Protein AF-A0A956J6W7-F1 (afdb_monomer)

Secondary structure (DSSP, 8-state):
-------------------------PPP--------------------------------------PPPPPS-TT---SPP-----TTTTT-TT---SEEEEE-SSSSSS-EEEEE----SSPEETTS-SEEEEEEEEPTTSSEEEEE-TTTT-TT--TT--SSEEPP--EEEEE-SSSSSS-EEEEEPP--GGG--SSPPHHHH---EEEE--SSS--EE-

Structure (mmCIF, N/CA/C/O backbone):
data_AF-A0A956J6W7-F1
#
_entry.id   AF-A0A956J6W7-F1
#
loop_
_atom_site.group_PDB
_atom_site.id
_atom_site.type_symbol
_atom_site.label_atom_id
_atom_site.label_alt_id
_atom_site.label_comp_id
_atom_site.label_asym_id
_atom_site.label_entity_id
_atom_site.label_seq_id
_atom_site.pdbx_PDB_ins_code
_atom_site.Cartn_x
_atom_site.Cartn_y
_atom_site.Cartn_z
_atom_site.occupancy
_atom_site.B_iso_or_equiv
_atom_site.auth_seq_id
_atom_site.auth_comp_id
_atom_site.auth_asym_id
_atom_site.auth_atom_id
_atom_site.pdbx_PDB_model_num
ATOM 1 N N . MET A 1 1 ? -12.070 49.120 -24.276 1.00 46.12 1 MET A N 1
ATOM 2 C CA . MET A 1 1 ? -12.074 50.046 -23.124 1.00 46.12 1 MET A CA 1
ATOM 3 C C . MET A 1 1 ? -13.462 50.026 -22.498 1.00 46.12 1 MET A C 1
ATOM 5 O O . MET A 1 1 ? -14.353 50.667 -23.027 1.00 46.12 1 MET A O 1
ATOM 9 N N . ALA A 1 2 ? -13.665 49.215 -21.457 1.00 41.22 2 ALA A N 1
ATOM 10 C CA . ALA A 1 2 ? -14.800 49.301 -20.531 1.00 41.22 2 ALA A CA 1
ATOM 11 C C . ALA A 1 2 ? -14.538 48.342 -19.357 1.00 41.22 2 ALA A C 1
ATOM 13 O O . ALA A 1 2 ? -14.760 47.139 -19.465 1.00 41.22 2 ALA A O 1
ATOM 14 N N . LEU A 1 3 ? -14.007 48.892 -18.262 1.00 39.00 3 LEU A N 1
ATOM 15 C CA . LEU A 1 3 ? -13.944 48.238 -16.956 1.00 39.00 3 LEU A CA 1
ATOM 16 C C . LEU A 1 3 ? -15.371 48.026 -16.433 1.00 39.00 3 LEU A C 1
ATOM 18 O O . LEU A 1 3 ? -16.184 48.951 -16.477 1.00 39.00 3 LEU A O 1
ATOM 22 N N . ARG A 1 4 ? -15.652 46.857 -15.851 1.00 48.06 4 ARG A N 1
ATOM 23 C CA . ARG A 1 4 ? -16.778 46.682 -14.927 1.00 48.06 4 ARG A CA 1
ATOM 24 C C . ARG A 1 4 ? -16.266 46.138 -13.600 1.00 48.06 4 ARG A C 1
ATOM 26 O O . ARG A 1 4 ? -15.795 45.013 -13.505 1.00 48.06 4 ARG A O 1
ATOM 33 N N . SER A 1 5 ? -16.347 47.025 -12.617 1.00 50.16 5 SER A N 1
ATOM 34 C CA . SER A 1 5 ? -16.137 46.811 -11.192 1.00 50.16 5 SER A CA 1
ATOM 35 C C . SER A 1 5 ? -17.245 45.925 -10.617 1.00 50.16 5 SER A C 1
ATOM 37 O O . SER A 1 5 ? -18.418 46.138 -10.930 1.00 50.16 5 SER A O 1
ATOM 39 N N . VAL A 1 6 ? -16.881 44.970 -9.760 1.00 54.69 6 VAL A N 1
ATOM 40 C CA . VAL A 1 6 ? -17.813 44.302 -8.846 1.00 54.69 6 VAL A CA 1
ATOM 41 C C . VAL A 1 6 ? -17.185 44.315 -7.457 1.00 54.69 6 VAL A C 1
ATOM 43 O O . VAL A 1 6 ? -16.219 43.611 -7.184 1.00 54.69 6 VAL A O 1
ATOM 46 N N . ALA A 1 7 ? -17.745 45.155 -6.591 1.00 46.38 7 ALA A N 1
ATOM 47 C CA . ALA A 1 7 ? -17.543 45.124 -5.152 1.00 46.38 7 ALA A CA 1
ATOM 48 C C . ALA A 1 7 ? -18.535 44.139 -4.516 1.00 46.38 7 ALA A C 1
ATOM 50 O O . ALA A 1 7 ? -19.693 44.103 -4.933 1.00 46.38 7 ALA A O 1
ATOM 51 N N . ARG A 1 8 ? -18.111 43.402 -3.483 1.00 51.53 8 ARG A N 1
ATOM 52 C CA . ARG A 1 8 ? -18.952 42.841 -2.403 1.00 51.53 8 ARG A CA 1
ATOM 53 C C . ARG A 1 8 ? -18.017 42.394 -1.272 1.00 51.53 8 ARG A C 1
ATOM 55 O O . ARG A 1 8 ? -17.133 41.586 -1.501 1.00 51.53 8 ARG A O 1
ATOM 62 N N . LEU A 1 9 ? -17.962 43.151 -0.180 1.00 40.28 9 LEU A N 1
ATOM 63 C CA . LEU A 1 9 ? -18.838 43.101 1.002 1.00 40.28 9 LEU A CA 1
ATOM 64 C C . LEU A 1 9 ? -18.329 42.042 1.989 1.00 40.28 9 LEU A C 1
ATOM 66 O O . LEU A 1 9 ? -18.555 40.851 1.814 1.00 40.28 9 LEU A O 1
ATOM 70 N N . GLY A 1 10 ? -17.603 42.521 3.001 1.00 42.53 10 GLY A N 1
ATOM 71 C CA . GLY A 1 10 ? -17.113 41.711 4.105 1.00 42.53 10 GLY A CA 1
ATOM 72 C C . GLY A 1 10 ? -18.227 41.293 5.059 1.00 42.53 10 GLY A C 1
ATOM 73 O O . GLY A 1 10 ? -19.226 41.995 5.221 1.00 42.53 10 GLY A O 1
ATOM 74 N N . LEU A 1 11 ? -18.004 40.165 5.724 1.00 45.22 11 LEU A N 1
ATOM 75 C CA . LEU A 1 11 ? -18.746 39.753 6.903 1.00 45.22 11 LEU A CA 1
ATOM 76 C C . LEU A 1 11 ? -17.740 39.197 7.915 1.00 45.22 11 LEU A C 1
ATOM 78 O O . LEU A 1 11 ? -17.176 38.125 7.725 1.00 45.22 11 LEU A O 1
ATOM 82 N N . PHE A 1 12 ? -17.489 39.979 8.963 1.00 44.78 12 PHE A N 1
ATOM 83 C CA . PHE A 1 12 ? -16.828 39.528 10.182 1.00 44.78 12 PHE A CA 1
ATOM 84 C C . PHE A 1 12 ? -17.846 38.735 11.003 1.00 44.78 12 PHE A C 1
ATOM 86 O O . PHE A 1 12 ? -18.912 39.265 11.317 1.00 44.78 12 PHE A O 1
ATOM 93 N N . LEU A 1 13 ? -17.506 37.508 11.399 1.00 39.41 13 LEU A N 1
ATOM 94 C CA . LEU A 1 13 ? -18.209 36.808 12.467 1.00 39.41 13 LEU A CA 1
ATOM 95 C C . LEU A 1 13 ? -17.188 36.349 13.511 1.00 39.41 13 LEU A C 1
ATOM 97 O O . LEU A 1 13 ? -16.424 35.413 13.305 1.00 39.41 13 LEU A O 1
ATOM 101 N N . SER A 1 14 ? -17.171 37.089 14.615 1.00 46.94 14 SER A N 1
ATOM 102 C CA . SER A 1 14 ? -16.562 36.731 15.891 1.00 46.94 14 SER A CA 1
ATOM 103 C C . SER A 1 14 ? -17.643 36.068 16.737 1.00 46.94 14 SER A C 1
ATOM 105 O O . SER A 1 14 ? -18.689 36.686 16.934 1.00 46.94 14 SER A O 1
ATOM 107 N N . VAL A 1 15 ? -17.407 34.853 17.242 1.00 45.75 15 VAL A N 1
ATOM 108 C CA . VAL A 1 15 ? -18.134 34.315 18.401 1.00 45.75 15 VAL A CA 1
ATOM 109 C C . VAL A 1 15 ? -17.170 33.523 19.283 1.00 45.75 15 VAL A C 1
ATOM 111 O O . VAL A 1 15 ? -16.422 32.664 18.827 1.00 45.75 15 VAL A O 1
ATOM 114 N N . SER A 1 16 ? -17.199 33.907 20.555 1.00 39.47 16 SER A N 1
ATOM 115 C CA . SER A 1 16 ? -16.347 33.526 21.671 1.00 39.47 16 SER A CA 1
ATOM 116 C C . SER A 1 16 ? -16.563 32.117 22.230 1.00 39.47 16 SER A C 1
ATOM 118 O O . SER A 1 16 ? -17.655 31.565 22.165 1.00 39.47 16 SER A O 1
ATOM 120 N N . CYS A 1 17 ? -15.503 31.652 22.900 1.00 39.28 17 CYS A N 1
ATOM 121 C CA . CYS A 1 17 ? -15.455 30.914 24.167 1.00 39.28 17 CYS A CA 1
ATOM 122 C C . CYS A 1 17 ? -16.570 29.903 24.472 1.00 39.28 17 CYS A C 1
ATOM 124 O O . CYS A 1 17 ? -17.642 30.271 24.951 1.00 39.28 17 CYS A O 1
ATOM 126 N N . VAL A 1 18 ? -16.221 28.617 24.404 1.00 44.06 18 VAL A N 1
ATOM 127 C CA . VAL A 1 18 ? -16.892 27.561 25.170 1.00 44.06 18 VAL A CA 1
ATOM 128 C C . VAL A 1 18 ? -15.923 27.074 26.244 1.00 44.06 18 VAL A C 1
ATOM 130 O O . VAL A 1 18 ? -14.802 26.665 25.951 1.00 44.06 18 VAL A O 1
ATOM 133 N N . GLY A 1 19 ? -16.344 27.212 27.502 1.00 40.38 19 GLY A N 1
ATOM 134 C CA . GLY A 1 19 ? -15.582 26.821 28.681 1.00 40.38 19 GLY A CA 1
ATOM 135 C C . GLY A 1 19 ? -15.487 25.304 28.824 1.00 40.38 19 GLY A C 1
ATOM 136 O O . GLY A 1 19 ? -16.484 24.594 28.707 1.00 40.38 19 GLY A O 1
ATOM 137 N N . LEU A 1 20 ? -14.277 24.831 29.111 1.00 40.81 20 LEU A N 1
ATOM 138 C CA . LEU A 1 20 ? -13.982 23.443 29.438 1.00 40.81 20 LEU A CA 1
ATOM 139 C C . LEU A 1 20 ? -14.372 23.172 30.899 1.00 40.81 20 LEU A C 1
ATOM 141 O O . LEU A 1 20 ? -13.765 23.711 31.825 1.00 40.81 20 LEU A O 1
ATOM 145 N N . LEU A 1 21 ? -15.404 22.350 31.098 1.00 40.94 21 LEU A N 1
ATOM 146 C CA . LEU A 1 21 ? -15.810 21.832 32.403 1.00 40.94 21 LEU A CA 1
ATOM 147 C C . LEU A 1 21 ? -14.959 20.594 32.727 1.00 40.94 21 LEU A C 1
ATOM 149 O O . LEU A 1 21 ? -15.050 19.571 32.054 1.00 40.94 21 LEU A O 1
ATOM 153 N N . LEU A 1 22 ? -14.121 20.703 33.754 1.00 38.06 22 LEU A N 1
ATOM 154 C CA . LEU A 1 22 ? -13.233 19.646 34.236 1.00 38.06 22 LEU A CA 1
ATOM 155 C C . LEU A 1 22 ? -14.031 18.716 35.169 1.00 38.06 22 LEU A C 1
ATOM 157 O O . LEU A 1 22 ? -14.381 19.105 36.283 1.00 38.06 22 LEU A O 1
ATOM 161 N N . VAL A 1 23 ? -14.355 17.502 34.715 1.00 44.81 23 VAL A N 1
ATOM 162 C CA . VAL A 1 23 ? -14.970 16.459 35.554 1.00 44.81 23 VAL A CA 1
ATOM 163 C C . VAL A 1 23 ? -13.849 15.660 36.216 1.00 44.81 23 VAL A C 1
ATOM 165 O O . VAL A 1 23 ? -13.169 14.868 35.570 1.00 44.81 23 VAL A O 1
ATOM 168 N N . VAL A 1 24 ? -13.642 15.876 37.515 1.00 45.41 24 VAL A N 1
ATOM 169 C CA . VAL A 1 24 ? -12.764 15.037 38.339 1.00 45.41 24 VAL A CA 1
ATOM 170 C C . VAL A 1 24 ? -13.549 13.784 38.727 1.00 45.41 24 VAL A C 1
ATOM 172 O O . VAL A 1 24 ? -14.450 13.848 39.561 1.00 45.41 24 VAL A O 1
ATOM 175 N N . SER A 1 25 ? -13.225 12.647 38.112 1.00 52.41 25 SER A N 1
ATOM 176 C CA . SER A 1 25 ? -13.745 11.341 38.525 1.00 52.41 25 SER A CA 1
ATOM 177 C C . SER A 1 25 ? -12.939 10.843 39.727 1.00 52.41 25 SER A C 1
ATOM 179 O O . SER A 1 25 ? -11.813 10.370 39.581 1.00 52.41 25 SER A O 1
ATOM 181 N N . GLY A 1 26 ? -13.477 11.020 40.935 1.00 40.31 26 GLY A N 1
ATOM 182 C CA . GLY A 1 26 ? -12.918 10.444 42.157 1.00 40.31 26 GLY A CA 1
ATOM 183 C C . GLY A 1 26 ? -13.360 8.989 42.317 1.00 40.31 26 GLY A C 1
ATOM 184 O O . GLY A 1 26 ? -14.556 8.721 42.393 1.00 40.31 26 GLY A O 1
ATOM 185 N N . CYS A 1 27 ? -12.412 8.052 42.394 1.00 52.66 27 CYS A N 1
ATOM 186 C CA . CYS A 1 27 ? -12.694 6.706 42.897 1.00 52.66 27 CYS A CA 1
ATOM 187 C C . CYS A 1 27 ? -12.857 6.776 44.421 1.00 52.66 27 CYS A C 1
ATOM 189 O O . CYS A 1 27 ? -11.966 7.259 45.119 1.00 52.66 27 CYS A O 1
ATOM 191 N N . GLY A 1 28 ? -14.009 6.327 44.923 1.00 38.16 28 GLY A N 1
ATOM 192 C CA . GLY A 1 28 ? -14.256 6.152 46.351 1.00 38.16 28 GLY A CA 1
ATOM 193 C C . GLY A 1 28 ? -13.439 4.985 46.902 1.00 38.16 28 GLY A C 1
ATOM 194 O O . GLY A 1 28 ? -13.375 3.923 46.287 1.00 38.16 28 GLY A O 1
ATOM 195 N N . SER A 1 29 ? -12.803 5.201 48.050 1.00 44.25 29 SER A N 1
ATOM 196 C CA . SER A 1 29 ? -12.137 4.156 48.823 1.00 44.25 29 SER A CA 1
ATOM 197 C C . SER A 1 29 ? -13.171 3.449 49.696 1.00 44.25 29 SER A C 1
ATOM 199 O O . SER A 1 29 ? -13.690 4.055 50.633 1.00 44.25 29 SER A O 1
ATOM 201 N N . ASP A 1 30 ? -13.451 2.178 49.417 1.00 44.22 30 ASP A N 1
ATOM 202 C CA . ASP A 1 30 ? -14.152 1.316 50.366 1.00 44.22 30 ASP A CA 1
ATOM 203 C C . ASP A 1 30 ? -13.131 0.732 51.351 1.00 44.22 30 ASP A C 1
ATOM 205 O O . ASP A 1 30 ? -12.432 -0.246 51.074 1.00 44.22 30 ASP A O 1
ATOM 209 N N . ASP A 1 31 ? -13.043 1.363 52.522 1.00 42.34 31 ASP A N 1
ATOM 210 C CA . ASP A 1 31 ? -12.365 0.820 53.694 1.00 42.34 31 ASP A CA 1
ATOM 211 C C . ASP A 1 31 ? -13.100 -0.438 54.179 1.00 42.34 31 ASP A C 1
ATOM 213 O O . ASP A 1 31 ? -14.172 -0.374 54.782 1.00 42.34 31 ASP A O 1
ATOM 217 N N . SER A 1 32 ? -12.490 -1.607 53.990 1.00 43.56 32 SER A N 1
ATOM 218 C CA . SER A 1 32 ? -12.810 -2.792 54.788 1.00 43.56 32 SER A CA 1
ATOM 219 C C . SER A 1 32 ? -11.524 -3.385 55.356 1.00 43.56 32 SER A C 1
ATOM 221 O O . SER A 1 32 ? -10.747 -4.068 54.693 1.00 43.56 32 SER A O 1
ATOM 223 N N . GLY A 1 33 ? -11.278 -3.050 56.623 1.00 35.72 33 GLY A N 1
ATOM 224 C CA . GLY A 1 33 ? -10.170 -3.577 57.406 1.00 35.72 33 GLY A CA 1
ATOM 225 C C . GLY A 1 33 ? -10.297 -5.079 57.662 1.00 35.72 33 GLY A C 1
ATOM 226 O O . GLY A 1 33 ? -11.394 -5.601 57.857 1.00 35.72 33 GLY A O 1
ATOM 227 N N . GLY A 1 34 ? -9.154 -5.769 57.721 1.00 32.75 34 GLY A N 1
ATOM 228 C CA . GLY A 1 34 ? -9.127 -7.178 58.108 1.00 32.75 34 GLY A CA 1
ATOM 229 C C . GLY A 1 34 ? -7.803 -7.920 57.920 1.00 32.75 34 GLY A C 1
ATOM 230 O O . GLY A 1 34 ? -7.711 -8.785 57.067 1.00 32.75 34 GLY A O 1
ATOM 231 N N . SER A 1 35 ? -6.848 -7.648 58.814 1.00 38.25 35 SER A N 1
ATOM 232 C CA . SER A 1 35 ? -5.893 -8.608 59.409 1.00 38.25 35 SER A CA 1
ATOM 233 C C . SER A 1 35 ? -4.746 -9.235 58.584 1.00 38.25 35 SER A C 1
ATOM 235 O O . SER A 1 35 ? -4.919 -10.151 57.793 1.00 38.25 35 SER A O 1
ATOM 237 N N . SER A 1 36 ? -3.531 -8.833 58.984 1.00 38.38 36 SER A N 1
ATOM 238 C CA . SER A 1 36 ? -2.335 -9.655 59.265 1.00 38.38 36 SER A CA 1
ATOM 239 C C . SER A 1 36 ? -1.891 -10.760 58.286 1.00 38.38 36 SER A C 1
ATOM 241 O O . SER A 1 36 ? -2.406 -11.876 58.303 1.00 38.38 36 SER A O 1
ATOM 243 N N . GLY A 1 37 ? -0.764 -10.517 57.614 1.00 34.16 37 GLY A N 1
ATOM 244 C CA . GLY A 1 37 ? 0.132 -11.555 57.102 1.00 34.16 37 GLY A CA 1
ATOM 245 C C . GLY A 1 37 ? 1.514 -10.964 56.832 1.00 34.16 37 GLY A C 1
ATOM 246 O O . GLY A 1 37 ? 1.694 -10.178 55.911 1.00 34.16 37 GLY A O 1
ATOM 247 N N . SER A 1 38 ? 2.477 -11.281 57.689 1.00 42.09 38 SER A N 1
ATOM 248 C CA . SER A 1 38 ? 3.858 -10.800 57.663 1.00 42.09 38 SER A CA 1
ATOM 249 C C . SER A 1 38 ? 4.761 -11.621 56.734 1.00 42.09 38 SER A C 1
ATOM 251 O O . SER A 1 38 ? 4.765 -12.844 56.840 1.00 42.09 38 SER A O 1
ATOM 253 N N . GLY A 1 39 ? 5.641 -10.939 55.990 1.00 32.16 39 GLY A N 1
ATOM 254 C CA . GLY A 1 39 ? 7.002 -11.412 55.693 1.00 32.16 39 GLY A CA 1
ATOM 255 C C . GLY A 1 39 ? 7.264 -11.987 54.295 1.00 32.16 39 GLY A C 1
ATOM 256 O O . GLY A 1 39 ? 6.677 -12.988 53.906 1.00 32.16 39 GLY A O 1
ATOM 257 N N . GLY A 1 40 ? 8.243 -11.401 53.594 1.00 31.02 40 GLY A N 1
ATOM 258 C CA . GLY A 1 40 ? 8.905 -12.019 52.439 1.00 31.02 40 GLY A CA 1
ATOM 259 C C . GLY A 1 40 ? 9.462 -11.014 51.431 1.00 31.02 40 GLY A C 1
ATOM 260 O O . GLY A 1 40 ? 8.768 -10.628 50.500 1.00 31.02 40 GLY A O 1
ATOM 261 N N . SER A 1 41 ? 10.710 -10.586 51.631 1.00 38.06 41 SER A N 1
ATOM 262 C CA . SER A 1 41 ? 11.443 -9.648 50.770 1.00 38.06 41 SER A CA 1
ATOM 263 C C . SER A 1 41 ? 11.821 -10.209 49.390 1.00 38.06 41 SER A C 1
ATOM 265 O O . SER A 1 41 ? 11.895 -11.415 49.177 1.00 38.06 41 SER A O 1
ATOM 267 N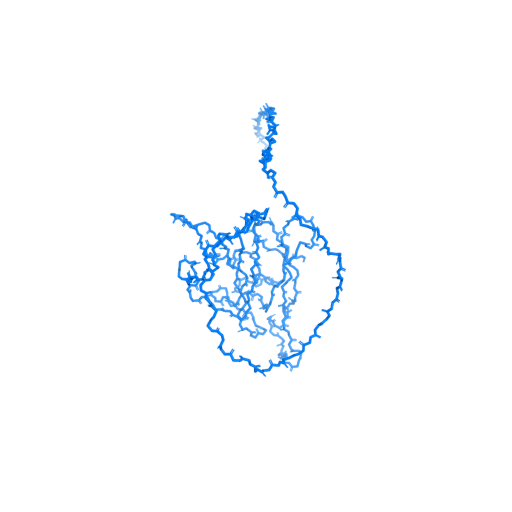 N . ALA A 1 42 ? 12.119 -9.261 48.498 1.00 39.16 42 ALA A N 1
ATOM 268 C CA . ALA A 1 42 ? 12.600 -9.349 47.121 1.00 39.16 42 ALA A CA 1
ATOM 269 C C . ALA A 1 42 ? 13.554 -10.504 46.748 1.00 39.16 42 ALA A C 1
ATOM 271 O O . ALA A 1 42 ? 14.502 -10.806 47.471 1.00 39.16 42 ALA A O 1
ATOM 272 N N . ALA A 1 43 ? 13.410 -10.985 45.508 1.00 36.25 43 ALA A N 1
ATOM 273 C CA . ALA A 1 43 ? 14.530 -11.457 44.699 1.00 36.25 43 ALA A CA 1
ATOM 274 C C . ALA A 1 43 ? 14.311 -11.141 43.209 1.00 36.25 43 ALA A C 1
ATOM 276 O O . ALA A 1 43 ? 13.295 -11.471 42.604 1.00 36.25 43 ALA A O 1
ATOM 277 N N . SER A 1 44 ? 15.312 -10.468 42.659 1.00 41.06 44 SER A N 1
ATOM 278 C CA . SER A 1 44 ? 15.599 -10.193 41.257 1.00 41.06 44 SER A CA 1
ATOM 279 C C . SER A 1 44 ? 16.005 -11.443 40.465 1.00 41.06 44 SER A C 1
ATOM 281 O O . SER A 1 44 ? 16.717 -12.277 41.011 1.00 41.06 44 SER A O 1
ATOM 283 N N . GLY A 1 45 ? 15.702 -11.451 39.160 1.00 33.06 45 GLY A N 1
ATOM 284 C CA . GLY A 1 45 ? 16.574 -11.945 38.079 1.00 33.06 45 GLY A CA 1
ATOM 285 C C . GLY A 1 45 ? 16.888 -13.447 37.999 1.00 33.06 45 GLY A C 1
ATOM 286 O O . GLY A 1 45 ? 17.540 -14.012 38.868 1.00 33.06 45 GLY A O 1
ATOM 287 N N . GLY A 1 46 ? 16.548 -14.072 36.867 1.00 31.44 46 GLY A N 1
ATOM 288 C CA . GLY A 1 46 ? 17.024 -15.416 36.534 1.00 31.44 46 GLY A CA 1
ATOM 289 C C . GLY A 1 46 ? 16.575 -15.901 35.157 1.00 31.44 46 GLY A C 1
ATOM 290 O O . GLY A 1 46 ? 15.394 -16.079 34.903 1.00 31.44 46 GLY A O 1
ATOM 291 N N . THR A 1 47 ? 17.558 -16.083 34.286 1.00 36.34 47 THR A N 1
ATOM 292 C CA . THR A 1 47 ? 17.552 -16.504 32.879 1.00 36.34 47 THR A CA 1
ATOM 293 C C . THR A 1 47 ? 17.017 -17.910 32.569 1.00 36.34 47 THR A C 1
ATOM 295 O O . THR A 1 47 ? 16.987 -18.793 33.418 1.00 36.34 47 THR A O 1
ATOM 298 N N . ALA A 1 48 ? 16.701 -18.080 31.278 1.00 41.12 48 ALA A N 1
ATOM 299 C CA . ALA A 1 48 ? 16.514 -19.294 30.477 1.00 41.12 48 ALA A CA 1
ATOM 300 C C . ALA A 1 48 ? 17.066 -20.631 31.021 1.00 41.12 48 ALA A C 1
ATOM 302 O O . ALA A 1 48 ? 18.227 -20.735 31.416 1.00 41.12 48 ALA A O 1
ATOM 303 N N . GLY A 1 49 ? 16.259 -21.689 30.875 1.00 33.31 49 GLY A N 1
ATOM 304 C CA . GLY A 1 49 ? 16.643 -23.084 31.084 1.00 33.31 49 GLY A CA 1
ATOM 305 C C . GLY A 1 49 ? 15.687 -24.043 30.366 1.00 33.31 49 GLY A C 1
ATOM 306 O O . GLY A 1 49 ? 14.481 -23.831 30.347 1.00 33.31 49 GLY A O 1
ATOM 307 N N . SER A 1 50 ? 16.276 -25.047 29.724 1.00 37.66 50 SER A N 1
ATOM 308 C CA . SER A 1 50 ? 15.719 -25.927 28.693 1.00 37.66 50 SER A CA 1
ATOM 309 C C . SER A 1 50 ? 14.813 -27.061 29.209 1.00 37.66 50 SER A C 1
ATOM 311 O O . SER A 1 50 ? 14.706 -27.312 30.406 1.00 37.66 50 SER A O 1
ATOM 313 N N . ALA A 1 51 ? 14.197 -27.753 28.248 1.00 41.78 51 ALA A N 1
ATOM 314 C CA . ALA A 1 51 ? 13.221 -28.833 28.347 1.00 41.78 51 ALA A CA 1
ATOM 315 C C . ALA A 1 51 ? 13.569 -29.986 29.312 1.00 41.78 51 ALA A C 1
ATOM 317 O O . ALA A 1 51 ? 14.691 -30.488 29.343 1.00 41.78 51 ALA A O 1
ATOM 318 N N . GLY A 1 52 ? 12.534 -30.489 29.992 1.00 33.44 52 GLY A N 1
ATOM 319 C CA . GLY A 1 52 ? 12.527 -31.753 30.724 1.00 33.44 52 GLY A CA 1
ATOM 320 C C . GLY A 1 52 ? 11.143 -32.398 30.637 1.00 33.44 52 GLY A C 1
ATOM 321 O O . GLY A 1 52 ? 10.146 -31.817 31.051 1.00 33.44 52 GLY A O 1
ATOM 322 N N . ILE A 1 53 ? 11.098 -33.585 30.040 1.00 42.41 53 ILE A N 1
ATOM 323 C CA . ILE A 1 53 ? 9.918 -34.424 29.818 1.00 42.41 53 ILE A CA 1
ATOM 324 C C . ILE A 1 53 ? 9.756 -35.348 31.033 1.00 42.41 53 ILE A C 1
ATOM 326 O O . ILE A 1 53 ? 10.734 -35.970 31.440 1.00 42.41 53 ILE A O 1
ATOM 330 N N . GLY A 1 54 ? 8.534 -35.499 31.553 1.00 36.88 54 GLY A N 1
ATOM 331 C CA . GLY A 1 54 ? 8.163 -36.604 32.450 1.00 36.88 54 GLY A CA 1
ATOM 332 C C . GLY A 1 54 ? 7.566 -36.178 33.792 1.00 36.88 54 GLY A C 1
ATOM 333 O O . GLY A 1 54 ? 8.282 -35.810 34.715 1.00 36.88 54 GLY A O 1
ATOM 334 N N . GLY A 1 55 ? 6.245 -36.306 33.922 1.00 34.75 55 GLY A N 1
ATOM 335 C CA . GLY A 1 55 ? 5.532 -36.147 35.188 1.00 34.75 55 GLY A CA 1
ATOM 336 C C . GLY A 1 55 ? 4.054 -36.487 35.026 1.00 34.75 55 GLY A C 1
ATOM 337 O O . GLY A 1 55 ? 3.350 -35.871 34.240 1.00 34.75 55 GLY A O 1
ATOM 338 N N . THR A 1 56 ? 3.625 -37.526 35.726 1.00 38.41 56 THR A N 1
ATOM 339 C CA . THR A 1 56 ? 2.323 -38.204 35.697 1.00 38.41 56 THR A CA 1
ATOM 340 C C . THR A 1 56 ? 1.095 -37.306 35.874 1.00 38.41 56 THR A C 1
ATOM 342 O O . THR A 1 56 ? 1.109 -36.358 36.653 1.00 38.41 56 THR A O 1
ATOM 345 N N . ALA A 1 57 ? 0.003 -37.696 35.205 1.00 47.44 57 ALA A N 1
ATOM 346 C CA . ALA A 1 57 ? -1.328 -37.108 35.306 1.00 47.44 57 ALA A CA 1
ATOM 347 C C . ALA A 1 57 ? -1.828 -37.034 36.760 1.00 47.44 57 ALA A C 1
ATOM 349 O O . ALA A 1 57 ? -2.171 -38.047 37.368 1.00 47.44 57 ALA A O 1
ATOM 350 N N . GLY A 1 58 ? -1.898 -35.815 37.293 1.00 34.22 58 GLY A N 1
ATOM 351 C CA . GLY A 1 58 ? -2.690 -35.485 38.469 1.00 34.22 58 GLY A CA 1
ATOM 352 C C . GLY A 1 58 ? -4.044 -34.946 38.024 1.00 34.22 58 GLY A C 1
ATOM 353 O O . GLY A 1 58 ? -4.116 -33.914 37.363 1.00 34.22 58 GLY A O 1
ATOM 354 N N . VAL A 1 59 ? -5.120 -35.640 38.387 1.00 51.25 59 VAL A N 1
ATOM 355 C CA . VAL A 1 59 ? -6.479 -35.084 38.378 1.00 51.25 59 VAL A CA 1
ATOM 356 C C . VAL A 1 59 ? -6.535 -33.971 39.430 1.00 51.25 59 VAL A C 1
ATOM 358 O O . VAL A 1 59 ? -6.747 -34.224 40.613 1.00 51.25 59 VAL A O 1
ATOM 361 N N . GLY A 1 60 ? -6.258 -32.739 38.998 1.00 36.62 60 GLY A N 1
ATOM 362 C CA . GLY A 1 60 ? -6.422 -31.524 39.791 1.00 36.62 60 GLY A CA 1
ATOM 363 C C . GLY A 1 60 ? -7.883 -31.089 39.768 1.00 36.62 60 GLY A C 1
ATOM 364 O O . GLY A 1 60 ? -8.446 -30.875 38.697 1.00 36.62 60 GLY A O 1
ATOM 365 N N . GLY A 1 61 ? -8.500 -31.025 40.949 1.00 37.72 61 GLY A N 1
ATOM 366 C CA . GLY A 1 61 ? -9.912 -30.698 41.126 1.00 37.72 61 GLY A CA 1
ATOM 367 C C . GLY A 1 61 ? -10.312 -29.342 40.543 1.00 37.72 61 GLY A C 1
ATOM 368 O O . GLY A 1 61 ? -9.487 -28.443 40.395 1.00 37.72 61 GLY A O 1
ATOM 369 N N . SER A 1 62 ? -11.606 -29.205 40.237 1.00 48.69 62 SER A N 1
ATOM 370 C CA . SER A 1 62 ? -12.231 -27.935 39.868 1.00 48.69 62 SER A CA 1
ATOM 371 C C . SER A 1 62 ? -11.908 -26.862 40.905 1.00 48.69 62 SER A C 1
ATOM 373 O O . SER A 1 62 ? -12.509 -26.820 41.978 1.00 48.69 62 SER A O 1
ATOM 375 N N . ALA A 1 63 ? -10.979 -25.971 40.562 1.00 44.78 63 ALA A N 1
ATOM 376 C CA . ALA A 1 63 ? -10.915 -24.664 41.181 1.00 44.78 63 ALA A CA 1
ATOM 377 C C . ALA A 1 63 ? -12.221 -23.945 40.828 1.00 44.78 63 ALA A C 1
ATOM 379 O O . ALA A 1 63 ? -12.592 -23.848 39.655 1.00 44.78 63 ALA A O 1
ATOM 380 N N . GLY A 1 64 ? -12.955 -23.527 41.858 1.00 44.16 64 GLY A N 1
ATOM 381 C CA . GLY A 1 64 ? -14.176 -22.753 41.698 1.00 44.16 64 GLY A CA 1
ATOM 382 C C . GLY A 1 64 ? -13.929 -21.515 40.840 1.00 44.16 64 GLY A C 1
ATOM 383 O O . GLY A 1 64 ? -12.820 -20.985 40.786 1.00 44.16 64 GLY A O 1
ATOM 384 N N . THR A 1 65 ? -14.983 -21.057 40.174 1.00 46.97 65 THR A N 1
ATOM 385 C CA . THR A 1 65 ? -15.027 -19.806 39.415 1.00 46.97 65 THR A CA 1
ATOM 386 C C . THR A 1 65 ? -14.899 -18.613 40.368 1.00 46.97 65 THR A C 1
ATOM 388 O O . THR A 1 65 ? -15.870 -17.910 40.642 1.00 46.97 65 THR A O 1
ATOM 391 N N . GLY A 1 66 ? -13.712 -18.412 40.937 1.00 45.78 66 GLY A N 1
ATOM 392 C CA . GLY A 1 66 ? -13.323 -17.143 41.527 1.00 45.78 66 GLY A CA 1
ATOM 393 C C . GLY A 1 66 ? -13.143 -16.167 40.378 1.00 45.78 66 GLY A C 1
ATOM 394 O O . GLY A 1 66 ? -12.248 -16.355 39.555 1.00 45.78 66 GLY A O 1
ATOM 395 N N . GLY A 1 67 ? -14.042 -15.187 40.271 1.00 59.91 67 GLY A N 1
ATOM 396 C CA . GLY A 1 67 ? -13.899 -14.105 39.304 1.00 59.91 67 GLY A CA 1
ATOM 397 C C . GLY A 1 67 ? -12.509 -13.489 39.428 1.00 59.91 67 GLY A C 1
ATOM 398 O O . GLY A 1 67 ? -12.009 -13.312 40.541 1.00 59.91 67 GLY A O 1
ATOM 399 N N . ALA A 1 68 ? -11.871 -13.226 38.287 1.00 63.50 68 ALA A N 1
ATOM 400 C CA . ALA A 1 68 ? -10.574 -12.568 38.257 1.00 63.50 68 ALA A CA 1
ATOM 401 C C . ALA A 1 68 ? -10.631 -11.280 39.104 1.00 63.50 68 ALA A C 1
ATOM 403 O O . ALA A 1 68 ? -11.647 -10.576 39.049 1.00 63.50 68 ALA A O 1
ATOM 404 N N . PRO A 1 69 ? -9.593 -10.981 39.909 1.00 64.81 69 PRO A N 1
ATOM 405 C CA . PRO A 1 69 ? -9.556 -9.749 40.686 1.00 64.81 69 PRO A CA 1
ATOM 406 C C . PRO A 1 69 ? -9.759 -8.544 39.755 1.00 64.81 69 PRO A C 1
ATOM 408 O O . PRO A 1 69 ? -9.296 -8.588 38.610 1.00 64.81 69 PRO A O 1
ATOM 411 N N . PRO A 1 70 ? -10.453 -7.486 40.210 1.00 66.94 70 PRO A N 1
ATOM 412 C CA . PRO A 1 70 ? -10.653 -6.294 39.400 1.00 66.94 70 PRO A CA 1
ATOM 413 C C . PRO A 1 70 ? -9.290 -5.745 38.975 1.00 66.94 70 PRO A C 1
ATOM 415 O O . PRO A 1 70 ? -8.423 -5.479 39.807 1.00 66.94 70 PRO A O 1
ATOM 418 N N . SER A 1 71 ? -9.096 -5.636 37.664 1.00 72.75 71 SER A N 1
ATOM 419 C CA . SER A 1 71 ? -7.894 -5.053 37.086 1.00 72.75 71 SER A CA 1
ATOM 420 C C . SER A 1 71 ? -8.061 -3.539 37.006 1.00 72.75 71 SER A C 1
ATOM 422 O O . SER A 1 71 ? -9.106 -3.055 36.579 1.00 72.75 71 SER A O 1
ATOM 424 N N . CYS A 1 72 ? -7.022 -2.792 37.383 1.00 79.38 72 CYS A N 1
ATOM 425 C CA . CYS A 1 72 ? -6.946 -1.349 37.126 1.00 79.38 72 CYS A CA 1
ATOM 426 C C . CYS A 1 72 ? -6.592 -1.032 35.661 1.00 79.38 72 CYS A C 1
ATOM 428 O O . CYS A 1 72 ? -6.491 0.136 35.294 1.00 79.38 72 CYS A O 1
ATOM 430 N N . ASP A 1 73 ? -6.367 -2.055 34.837 1.00 75.75 73 ASP A N 1
ATOM 431 C CA . ASP A 1 73 ? -6.192 -1.909 33.399 1.00 75.75 73 ASP A CA 1
ATOM 432 C C . ASP A 1 73 ? -7.568 -1.795 32.731 1.00 75.75 73 ASP A C 1
ATOM 434 O O . ASP A 1 73 ? -8.339 -2.755 32.693 1.00 75.75 73 ASP A O 1
ATOM 438 N N . VAL A 1 74 ? -7.869 -0.605 32.208 1.00 74.00 74 VAL A N 1
ATOM 439 C CA . VAL A 1 74 ? -9.119 -0.295 31.494 1.00 74.00 74 VAL A CA 1
ATOM 440 C C . VAL A 1 74 ? -9.304 -1.123 30.216 1.00 74.00 74 VAL A C 1
ATOM 442 O O . VAL A 1 74 ? -10.413 -1.178 29.688 1.00 74.00 74 VAL A O 1
ATOM 445 N N . TYR A 1 75 ? -8.252 -1.802 29.748 1.00 72.62 75 TYR A N 1
ATOM 446 C CA . TYR A 1 75 ? -8.280 -2.721 28.611 1.00 72.62 75 TYR A CA 1
ATOM 447 C C . TYR A 1 75 ? -8.291 -4.198 29.028 1.00 72.62 75 TYR A C 1
ATOM 449 O O . TYR A 1 75 ? -8.326 -5.079 28.164 1.00 72.62 75 TYR A O 1
ATOM 457 N N . ALA A 1 76 ? -8.291 -4.508 30.330 1.00 73.56 76 ALA A N 1
ATOM 458 C CA . ALA A 1 76 ? -8.346 -5.885 30.799 1.00 73.56 76 ALA A CA 1
ATOM 459 C C . ALA A 1 76 ? -9.693 -6.521 30.448 1.00 73.56 76 ALA A C 1
ATOM 461 O O . ALA A 1 76 ? -10.721 -6.287 31.086 1.00 73.56 76 ALA A O 1
ATOM 462 N N . THR A 1 77 ? -9.676 -7.388 29.441 1.00 74.38 77 THR A N 1
ATOM 463 C CA . THR A 1 77 ? -10.830 -8.224 29.115 1.00 74.38 77 THR A CA 1
ATOM 464 C C . THR A 1 77 ? -10.838 -9.455 30.021 1.00 74.38 77 THR A C 1
ATOM 466 O O . THR A 1 77 ? -9.831 -10.148 30.160 1.00 74.38 77 THR A O 1
ATOM 469 N N . SER A 1 78 ? -11.971 -9.725 30.670 1.00 76.25 78 SER A N 1
ATOM 470 C CA . SER A 1 78 ? -12.159 -10.899 31.538 1.00 76.25 78 SER A CA 1
ATOM 471 C C . SER A 1 78 ? -12.602 -12.151 30.771 1.00 76.25 78 SER A C 1
ATOM 473 O O . SER A 1 78 ? -12.622 -13.249 31.328 1.00 76.25 78 SER A O 1
ATOM 475 N N . ALA A 1 79 ? -12.959 -11.994 29.495 1.00 81.94 79 ALA A N 1
ATOM 476 C CA . ALA A 1 79 ? -13.310 -13.085 28.601 1.00 81.94 79 ALA A CA 1
ATOM 477 C C . ALA A 1 79 ? -12.061 -13.646 27.910 1.00 81.94 79 ALA A C 1
ATOM 479 O O . ALA A 1 79 ? -11.118 -12.919 27.610 1.00 81.94 79 ALA A O 1
ATOM 480 N N . ALA A 1 80 ? -12.073 -14.946 27.610 1.00 84.25 80 ALA A N 1
ATOM 481 C CA . ALA A 1 80 ? -11.047 -15.527 26.755 1.00 84.25 80 ALA A CA 1
ATOM 482 C C . ALA A 1 80 ? -11.108 -14.885 25.353 1.00 84.25 80 ALA A C 1
ATOM 484 O O . ALA A 1 80 ? -12.212 -14.714 24.821 1.00 84.25 80 ALA A O 1
ATOM 485 N N . PRO A 1 81 ? -9.961 -14.559 24.726 1.00 85.12 81 PRO A N 1
ATOM 486 C CA . PRO A 1 81 ? -9.953 -14.065 23.357 1.00 85.12 81 PRO A CA 1
ATOM 487 C C . PRO A 1 81 ? -10.580 -15.111 22.432 1.00 85.12 81 PRO A C 1
ATOM 489 O O . PRO A 1 81 ? -10.301 -16.308 22.538 1.00 85.12 81 PRO A O 1
ATOM 492 N N . SER A 1 82 ? -11.436 -14.656 21.520 1.00 88.88 82 SER A N 1
ATOM 493 C CA . SER A 1 82 ? -12.070 -15.508 20.517 1.00 88.88 82 SER A CA 1
ATOM 494 C C . SER A 1 82 ? -11.824 -14.947 19.124 1.00 88.88 82 SER A C 1
ATOM 496 O O . SER A 1 82 ? -11.731 -13.736 18.937 1.00 88.88 82 SER A O 1
ATOM 498 N N . PHE A 1 83 ? -11.703 -15.844 18.148 1.00 91.94 83 PHE A N 1
ATOM 499 C CA . PHE A 1 83 ? -11.474 -15.489 16.755 1.00 91.94 83 PHE A CA 1
ATOM 500 C C . PHE A 1 83 ? -12.652 -15.969 15.917 1.00 91.94 83 PHE A C 1
ATOM 502 O O . PHE A 1 83 ? -13.044 -17.135 15.991 1.00 91.94 83 PHE A O 1
ATOM 509 N N . VAL A 1 84 ? -13.195 -15.071 15.100 1.00 92.38 84 VAL A N 1
ATOM 510 C CA . VAL A 1 84 ? -14.259 -15.369 14.139 1.00 92.38 84 VAL A CA 1
ATOM 511 C C . VAL A 1 84 ? -13.756 -15.002 12.752 1.00 92.38 84 VAL A C 1
ATOM 513 O O . VAL A 1 84 ? -13.167 -13.942 12.549 1.00 92.38 84 VAL A O 1
ATOM 516 N N . ARG A 1 85 ? -13.978 -15.888 11.781 1.00 93.56 85 ARG A N 1
ATOM 517 C CA . ARG A 1 85 ? -13.682 -15.588 10.380 1.00 93.56 85 ARG A CA 1
ATOM 518 C C . ARG A 1 85 ? -14.718 -14.597 9.851 1.00 93.56 85 ARG A C 1
ATOM 520 O O . ARG A 1 85 ? -15.886 -14.953 9.758 1.00 93.56 85 ARG A O 1
ATOM 527 N N . ASN A 1 86 ? -14.259 -13.422 9.427 1.00 94.31 86 ASN A N 1
ATOM 528 C CA . ASN A 1 86 ? -15.103 -12.355 8.875 1.00 94.31 86 ASN A CA 1
ATOM 529 C C . ASN A 1 86 ? -14.698 -11.907 7.459 1.00 94.31 86 ASN A C 1
ATOM 531 O O . ASN A 1 86 ? -15.102 -10.834 7.032 1.00 94.31 86 ASN A O 1
ATOM 535 N N . THR A 1 87 ? -13.946 -12.720 6.708 1.00 95.00 87 THR A N 1
ATOM 536 C CA . THR A 1 87 ? -13.408 -12.368 5.376 1.00 95.00 87 THR A CA 1
ATOM 537 C C . THR A 1 87 ? -14.439 -11.707 4.452 1.00 95.00 87 THR A C 1
ATOM 539 O O . THR A 1 87 ? -14.210 -10.595 3.991 1.00 95.00 87 THR A O 1
ATOM 542 N N . ALA A 1 88 ? -15.600 -12.339 4.245 1.00 94.50 88 ALA A N 1
ATOM 543 C CA . ALA A 1 88 ? -16.662 -11.785 3.402 1.00 94.50 88 ALA A CA 1
ATOM 544 C C . ALA A 1 88 ? -17.306 -10.522 3.990 1.00 94.50 88 ALA A C 1
ATOM 546 O O . ALA A 1 88 ? -17.567 -9.564 3.269 1.00 94.50 88 ALA A O 1
ATOM 547 N N . ALA A 1 89 ? -17.551 -10.502 5.304 1.00 92.88 89 ALA A N 1
ATOM 548 C CA . ALA A 1 89 ? -18.179 -9.363 5.972 1.00 92.88 89 ALA A CA 1
ATOM 549 C C . ALA A 1 89 ? -17.303 -8.100 5.915 1.00 92.88 89 ALA A C 1
ATOM 551 O O . ALA A 1 89 ? -17.839 -6.997 5.817 1.00 92.88 89 ALA A O 1
ATOM 552 N N . TRP A 1 90 ? -15.981 -8.284 5.940 1.00 95.50 90 TRP A N 1
ATOM 553 C CA . TRP A 1 90 ? -14.971 -7.230 5.855 1.00 95.50 90 TRP A CA 1
ATOM 554 C C . TRP A 1 90 ? -14.581 -6.854 4.421 1.00 95.50 90 TRP A C 1
ATOM 556 O O . TRP A 1 90 ? -13.695 -6.029 4.258 1.00 95.50 90 TRP A O 1
ATOM 566 N N . GLY A 1 91 ? -15.197 -7.440 3.389 1.00 95.69 91 GLY A N 1
ATOM 567 C CA . GLY A 1 91 ? -14.882 -7.095 1.996 1.00 95.69 91 GLY A CA 1
ATOM 568 C C . GLY A 1 91 ? -13.550 -7.654 1.480 1.00 95.69 91 GLY A C 1
ATOM 569 O O . GLY A 1 91 ? -13.026 -7.166 0.491 1.00 95.69 91 GLY A O 1
ATOM 570 N N . LEU A 1 92 ? -13.000 -8.693 2.117 1.00 96.75 92 LEU A N 1
ATOM 571 C CA . LEU A 1 92 ? -11.682 -9.260 1.786 1.00 96.75 92 LEU A CA 1
ATOM 572 C C . LEU A 1 92 ? -11.745 -10.524 0.905 1.00 96.75 92 LEU A C 1
ATOM 574 O O . LEU A 1 92 ? -10.756 -11.246 0.775 1.00 96.75 92 LEU A O 1
ATOM 578 N N . GLU A 1 93 ? -12.903 -10.847 0.328 1.00 96.44 93 GLU A N 1
ATOM 579 C CA . GLU A 1 93 ? -13.038 -11.975 -0.605 1.00 96.44 93 GLU A CA 1
ATOM 580 C C . GLU A 1 93 ? -12.138 -11.770 -1.832 1.00 96.44 93 GLU A C 1
ATOM 582 O O . GLU A 1 93 ? -12.171 -10.727 -2.477 1.00 96.44 93 GLU A O 1
ATOM 587 N N . GLY A 1 94 ? -11.321 -12.774 -2.160 1.00 93.19 94 GLY A N 1
ATOM 588 C CA . GLY A 1 94 ? -10.402 -12.720 -3.303 1.00 93.19 94 GLY A CA 1
ATOM 589 C C . GLY A 1 94 ? -9.118 -11.909 -3.089 1.00 93.19 94 GLY A C 1
ATOM 590 O O . GLY A 1 94 ? -8.249 -11.944 -3.958 1.00 93.19 94 GLY A O 1
ATOM 591 N N . VAL A 1 95 ? -8.945 -11.242 -1.942 1.00 94.88 95 VAL A N 1
ATOM 592 C CA . VAL A 1 95 ? -7.689 -10.559 -1.601 1.00 94.88 95 VAL A CA 1
ATOM 593 C C . VAL A 1 95 ? -6.612 -11.598 -1.2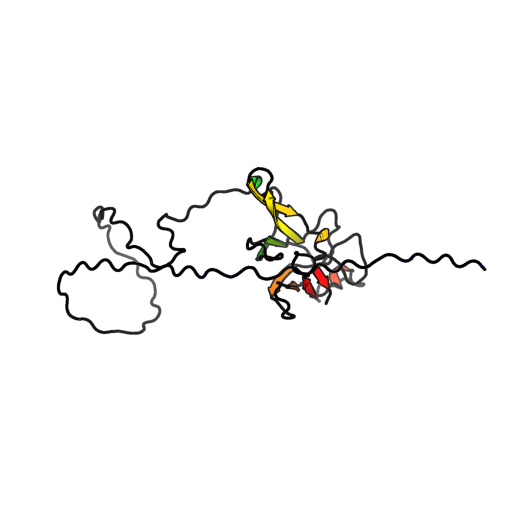90 1.00 94.88 95 VAL A C 1
ATOM 595 O O . VAL A 1 95 ? -6.767 -12.435 -0.399 1.00 94.88 95 VAL A O 1
ATOM 598 N N . VAL A 1 96 ? -5.499 -11.540 -2.021 1.00 92.75 96 VAL A N 1
ATOM 599 C CA . VAL A 1 96 ? -4.359 -12.449 -1.857 1.00 92.75 96 VAL A CA 1
ATOM 600 C C . VAL A 1 96 ? -3.074 -11.637 -1.765 1.00 92.75 96 VAL A C 1
ATOM 602 O O . VAL A 1 96 ? -2.832 -10.746 -2.573 1.00 92.75 96 VAL A O 1
ATOM 605 N N . GLY A 1 97 ? -2.222 -11.988 -0.807 1.00 92.81 97 GLY A N 1
ATOM 606 C CA . GLY A 1 97 ? -0.901 -11.395 -0.641 1.00 92.81 97 GLY A CA 1
ATOM 607 C C . GLY A 1 97 ? 0.033 -12.311 0.139 1.00 92.81 97 GLY A C 1
ATOM 608 O O . GLY A 1 97 ? -0.407 -13.248 0.806 1.00 92.81 97 GLY A O 1
ATOM 609 N N . ASN A 1 98 ? 1.333 -12.052 0.051 1.00 92.81 98 ASN A N 1
ATOM 610 C CA . ASN A 1 98 ? 2.364 -12.729 0.845 1.00 92.81 98 ASN A CA 1
ATOM 611 C C . ASN A 1 98 ? 2.952 -11.834 1.941 1.00 92.81 98 ASN A C 1
ATOM 613 O O . ASN A 1 98 ? 3.702 -12.324 2.786 1.00 92.81 98 ASN A O 1
ATOM 617 N N . ARG A 1 99 ? 2.644 -10.536 1.919 1.00 94.19 99 ARG A N 1
ATOM 618 C CA . ARG A 1 99 ? 2.984 -9.588 2.976 1.00 94.19 99 ARG A CA 1
ATOM 619 C C . ARG A 1 99 ? 1.781 -8.699 3.250 1.00 94.19 99 ARG A C 1
ATOM 621 O O . ARG A 1 99 ? 1.090 -8.283 2.326 1.00 94.19 99 ARG A O 1
ATOM 628 N N . ILE A 1 100 ? 1.560 -8.441 4.531 1.00 96.00 100 ILE A N 1
ATOM 629 C CA . ILE A 1 100 ? 0.504 -7.573 5.029 1.00 96.00 100 ILE A CA 1
ATOM 630 C C . ILE A 1 100 ? 1.086 -6.672 6.116 1.00 96.00 100 ILE A C 1
ATOM 632 O O . ILE A 1 100 ? 1.857 -7.144 6.956 1.00 96.00 100 ILE A O 1
ATOM 636 N N . SER A 1 101 ? 0.716 -5.399 6.085 1.00 97.19 101 SER A N 1
ATOM 637 C CA . SER A 1 101 ? 0.947 -4.433 7.157 1.00 97.19 101 SER A CA 1
ATOM 638 C C . SER A 1 101 ? -0.403 -3.859 7.571 1.00 97.19 101 SER A C 1
ATOM 640 O O . SER A 1 101 ? -1.196 -3.521 6.697 1.00 97.19 101 SER A O 1
ATOM 642 N N . ALA A 1 102 ? -0.654 -3.774 8.879 1.00 97.88 102 ALA A N 1
ATOM 643 C CA . ALA A 1 102 ? -1.841 -3.135 9.437 1.00 97.88 102 ALA A CA 1
ATOM 644 C C . ALA A 1 102 ? -1.431 -1.802 10.071 1.00 97.88 102 ALA A C 1
ATOM 646 O O . ALA A 1 102 ? -0.632 -1.806 11.011 1.00 97.88 102 ALA A O 1
ATOM 647 N N . VAL A 1 103 ? -1.906 -0.691 9.513 1.00 97.75 103 VAL A N 1
ATOM 648 C CA . VAL A 1 103 ? -1.478 0.677 9.846 1.00 97.75 103 VAL A CA 1
ATOM 649 C C . VAL A 1 103 ? -2.682 1.597 9.701 1.00 97.75 103 VAL A C 1
ATOM 651 O O . VAL A 1 103 ? -3.408 1.447 8.734 1.00 97.75 103 VAL A O 1
ATOM 654 N N . ASP A 1 104 ? -2.897 2.509 10.641 1.00 98.25 104 ASP A N 1
ATOM 655 C CA . ASP A 1 104 ? -3.914 3.562 10.528 1.00 98.25 104 ASP A CA 1
ATOM 656 C C . ASP A 1 104 ? -3.357 4.693 9.646 1.00 98.25 104 ASP A C 1
ATOM 658 O O . ASP A 1 104 ? -2.481 5.442 10.084 1.00 98.25 104 ASP A O 1
ATOM 662 N N . LEU A 1 105 ? -3.737 4.715 8.367 1.00 98.56 105 LEU A N 1
ATOM 663 C CA . LEU A 1 105 ? -3.175 5.620 7.359 1.00 98.56 105 LEU A CA 1
ATOM 664 C C . LEU A 1 105 ? -3.928 6.950 7.283 1.00 98.56 105 LEU A C 1
ATOM 666 O O . LEU A 1 105 ? -3.410 7.889 6.683 1.00 98.56 105 LEU A O 1
ATOM 670 N N . ASP A 1 106 ? -5.126 7.043 7.856 1.00 98.19 106 ASP A N 1
ATOM 671 C CA . ASP A 1 106 ? -5.948 8.256 7.839 1.00 98.19 106 ASP A CA 1
ATOM 672 C C . ASP A 1 106 ? -6.268 8.821 9.234 1.00 98.19 106 ASP A C 1
ATOM 674 O O . ASP A 1 106 ? -7.014 9.796 9.361 1.00 98.19 106 ASP A O 1
ATOM 678 N N . GLY A 1 107 ? -5.682 8.236 10.280 1.00 97.00 107 GLY A N 1
ATOM 679 C CA . GLY A 1 107 ? -5.796 8.708 11.655 1.00 97.00 107 GLY A CA 1
ATOM 680 C C . GLY A 1 107 ? -7.198 8.532 12.233 1.00 97.00 107 GLY A C 1
ATOM 681 O O . GLY A 1 107 ? -7.599 9.316 13.100 1.00 97.00 107 GLY A O 1
ATOM 682 N N . ASP A 1 108 ? -7.970 7.557 11.742 1.00 97.00 108 ASP A N 1
ATOM 683 C CA . ASP A 1 108 ? -9.337 7.301 12.196 1.00 97.00 108 ASP A CA 1
ATOM 684 C C . ASP A 1 108 ? -9.430 6.330 13.392 1.00 97.00 108 ASP A C 1
ATOM 686 O O . ASP A 1 108 ? -10.536 5.974 13.818 1.00 97.00 108 ASP A O 1
ATOM 690 N N . ASP A 1 109 ? -8.282 5.961 13.973 1.00 96.12 109 ASP A N 1
ATOM 691 C CA . ASP A 1 109 ? -8.075 4.982 15.046 1.00 96.12 109 ASP A CA 1
ATOM 692 C C . ASP A 1 109 ? -8.411 3.529 14.648 1.00 96.12 109 ASP A C 1
ATOM 694 O O . ASP A 1 109 ? -8.480 2.634 15.506 1.00 96.12 109 ASP A O 1
ATOM 698 N N . TYR A 1 110 ? -8.592 3.236 13.357 1.00 96.88 110 TYR A N 1
ATOM 699 C CA . TYR A 1 110 ? -8.767 1.877 12.861 1.00 96.88 110 TYR A CA 1
ATOM 700 C C . TYR A 1 110 ? -7.690 1.515 11.834 1.00 96.88 110 TYR A C 1
ATOM 702 O O . TYR A 1 110 ? -7.612 2.105 10.768 1.00 96.88 110 TYR A O 1
ATOM 710 N N . PRO A 1 111 ? -6.938 0.426 12.060 1.00 97.88 111 PRO A N 1
ATOM 711 C CA . PRO A 1 111 ? -5.928 0.004 11.102 1.00 97.88 111 PRO A CA 1
ATOM 712 C C . PRO A 1 111 ? -6.506 -0.332 9.720 1.00 97.88 111 PRO A C 1
ATOM 714 O O . PRO A 1 111 ? -7.417 -1.166 9.601 1.00 97.88 111 PRO A O 1
ATOM 717 N N . ASP A 1 112 ? -5.890 0.248 8.698 1.00 98.62 112 ASP A N 1
ATOM 718 C CA . ASP A 1 112 ? -5.978 -0.098 7.283 1.00 98.62 112 ASP A CA 1
ATOM 719 C C . ASP A 1 112 ? -4.993 -1.212 6.936 1.00 98.62 112 ASP A C 1
ATOM 721 O O . ASP A 1 112 ? -4.161 -1.618 7.756 1.00 98.62 112 ASP A O 1
ATOM 725 N N . LEU A 1 113 ? -5.068 -1.726 5.707 1.00 98.44 113 LEU A N 1
ATOM 726 C CA . LEU A 1 113 ? -4.173 -2.773 5.229 1.00 98.44 113 LEU A CA 1
ATOM 727 C C . LEU A 1 113 ? -3.387 -2.334 4.001 1.00 98.44 113 LEU A C 1
ATOM 729 O O . LEU A 1 113 ? -3.945 -1.928 2.984 1.00 98.44 113 LEU A O 1
ATOM 733 N N . ILE A 1 114 ? -2.082 -2.572 4.063 1.00 98.44 114 ILE A N 1
ATOM 734 C CA . ILE A 1 114 ? -1.212 -2.605 2.891 1.00 98.44 114 ILE A CA 1
ATOM 735 C C . ILE A 1 114 ? -0.907 -4.068 2.602 1.00 98.44 114 ILE A C 1
ATOM 737 O O . ILE A 1 114 ? -0.356 -4.771 3.455 1.00 98.44 114 ILE A O 1
ATOM 741 N N . VAL A 1 115 ? -1.255 -4.537 1.409 1.00 97.56 115 VAL A N 1
ATOM 742 C CA . VAL A 1 115 ? -1.060 -5.934 1.004 1.00 97.56 115 VAL A CA 1
ATOM 743 C C . VAL A 1 115 ? -0.150 -5.984 -0.210 1.00 97.56 115 VAL A C 1
ATOM 745 O O . VAL A 1 115 ? -0.464 -5.394 -1.235 1.00 97.56 115 VAL A O 1
ATOM 748 N N . HIS A 1 116 ? 0.945 -6.736 -0.137 1.00 96.31 116 HIS A N 1
ATOM 749 C CA . HIS A 1 116 ? 1.790 -7.031 -1.296 1.00 96.31 116 HIS A CA 1
ATOM 750 C C . HIS A 1 116 ? 1.604 -8.484 -1.712 1.00 96.31 116 HIS A C 1
ATOM 752 O O . HIS A 1 116 ? 1.652 -9.397 -0.882 1.00 96.31 116 HIS A O 1
ATOM 758 N N . GLY A 1 117 ? 1.400 -8.692 -3.007 1.00 90.06 117 GLY A N 1
ATOM 759 C CA . GLY A 1 117 ? 1.462 -9.986 -3.665 1.00 90.06 117 GLY A CA 1
ATOM 760 C C . GLY A 1 117 ? 2.889 -10.375 -4.047 1.00 90.06 117 GLY A C 1
ATOM 761 O O . GLY A 1 117 ? 3.797 -9.547 -4.124 1.00 90.06 117 GLY A O 1
ATOM 762 N N . LEU A 1 118 ? 3.074 -11.667 -4.328 1.00 80.75 118 LEU A N 1
ATOM 763 C CA . LEU A 1 118 ? 4.320 -12.185 -4.886 1.00 80.75 118 LEU A CA 1
ATOM 764 C C . LEU A 1 118 ? 4.437 -11.698 -6.329 1.00 80.75 118 LEU A C 1
ATOM 766 O O . LEU A 1 118 ? 3.832 -12.279 -7.229 1.00 80.75 118 LEU A O 1
ATOM 770 N N . SER A 1 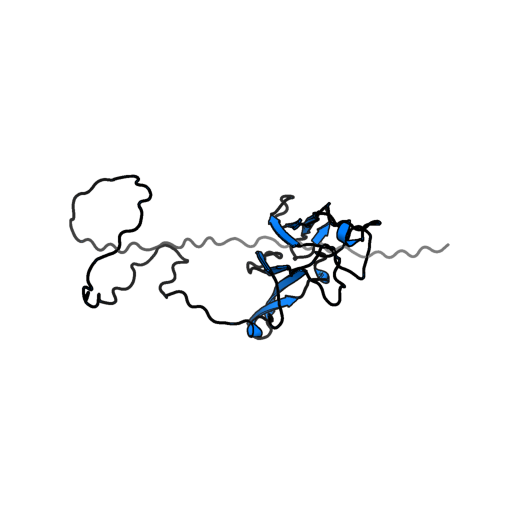119 ? 5.219 -10.649 -6.550 1.00 73.12 119 SER A N 1
ATOM 771 C CA . SER A 1 119 ? 5.528 -10.147 -7.884 1.00 73.12 119 SER A CA 1
ATOM 772 C C . SER A 1 119 ? 7.025 -10.225 -8.166 1.00 73.12 119 SER A C 1
ATOM 774 O O . SER A 1 119 ? 7.875 -10.041 -7.290 1.00 73.12 119 SER A O 1
ATOM 776 N N . ASN A 1 120 ? 7.353 -10.502 -9.430 1.00 75.38 120 ASN A N 1
ATOM 777 C CA . ASN A 1 120 ? 8.677 -10.184 -9.952 1.00 75.38 120 ASN A CA 1
ATOM 778 C C . ASN A 1 120 ? 8.859 -8.658 -9.945 1.00 75.38 120 ASN A C 1
ATOM 780 O O . ASN A 1 120 ? 7.901 -7.917 -9.731 1.00 75.38 120 ASN A O 1
ATOM 784 N N . ASN A 1 121 ? 10.075 -8.177 -10.208 1.00 83.62 121 ASN A N 1
ATOM 785 C CA . ASN A 1 121 ? 10.348 -6.741 -10.299 1.00 83.62 121 ASN A CA 1
ATOM 786 C C . ASN A 1 121 ? 9.772 -6.134 -11.601 1.00 83.62 121 ASN A C 1
ATOM 788 O O . ASN A 1 121 ? 10.507 -5.719 -12.496 1.00 83.62 121 ASN A O 1
ATOM 792 N N . THR A 1 122 ? 8.449 -6.180 -11.733 1.00 89.75 122 THR A N 1
ATOM 793 C CA . THR A 1 122 ? 7.644 -5.809 -12.896 1.00 89.75 122 THR A CA 1
ATOM 794 C C . THR A 1 122 ? 6.463 -4.975 -12.431 1.00 89.75 122 THR A C 1
ATOM 796 O O . THR A 1 122 ? 5.846 -5.299 -11.417 1.00 89.75 122 THR A O 1
ATOM 799 N N . ARG A 1 123 ? 6.119 -3.945 -13.202 1.00 93.75 123 ARG A N 1
ATOM 800 C CA . ARG A 1 123 ? 4.923 -3.145 -12.951 1.00 93.75 123 ARG A CA 1
ATOM 801 C C . ARG A 1 123 ? 3.656 -3.954 -13.201 1.00 93.75 123 ARG A C 1
ATOM 803 O O . ARG A 1 123 ? 3.604 -4.745 -14.145 1.00 93.75 123 ARG A O 1
ATOM 810 N N . ALA A 1 124 ? 2.658 -3.751 -12.352 1.00 93.88 124 ALA A N 1
ATOM 811 C CA . ALA A 1 124 ? 1.341 -4.354 -12.498 1.00 93.88 124 ALA A CA 1
ATOM 812 C C . ALA A 1 124 ? 0.390 -3.351 -13.166 1.00 93.88 124 ALA A C 1
ATOM 814 O O . ALA A 1 124 ? 0.449 -2.168 -12.828 1.00 93.88 124 ALA A O 1
ATOM 815 N N . PRO A 1 125 ? -0.490 -3.777 -14.086 1.00 96.00 125 PRO A N 1
ATOM 816 C CA . PRO A 1 125 ? -1.468 -2.871 -14.673 1.00 96.00 125 PRO A CA 1
ATOM 817 C C . PRO A 1 125 ? -2.456 -2.394 -13.604 1.00 96.00 125 PRO A C 1
ATOM 819 O O . PRO A 1 125 ? -2.821 -3.151 -12.703 1.00 96.00 125 PRO A O 1
ATOM 822 N N . ASN A 1 126 ? -2.973 -1.176 -13.749 1.00 96.38 126 ASN A N 1
ATOM 823 C CA . ASN A 1 126 ? -3.948 -0.597 -12.816 1.00 96.38 126 ASN A CA 1
ATOM 824 C C . ASN A 1 126 ? -5.228 -1.436 -12.675 1.00 96.38 126 ASN A C 1
ATOM 826 O O . ASN A 1 126 ? -5.904 -1.363 -11.656 1.00 96.38 126 ASN A O 1
ATOM 830 N N . SER A 1 127 ? -5.562 -2.251 -13.680 1.00 95.75 127 SER A N 1
ATOM 831 C CA . SER A 1 127 ? -6.706 -3.170 -13.641 1.00 95.75 127 SER A CA 1
ATOM 832 C C . SER A 1 127 ? -6.473 -4.432 -12.802 1.00 95.75 127 SER A C 1
ATOM 834 O O . SER A 1 127 ? -7.416 -5.184 -12.574 1.00 95.75 127 SER A O 1
ATOM 836 N N . ALA A 1 128 ? -5.227 -4.725 -12.427 1.00 93.88 128 ALA A N 1
ATOM 837 C CA . ALA A 1 128 ? -4.852 -5.895 -11.635 1.00 93.88 128 ALA A CA 1
ATOM 838 C C . ALA A 1 128 ? -3.588 -5.596 -10.804 1.00 93.88 128 ALA A C 1
ATOM 840 O O . ALA A 1 128 ? -2.528 -6.179 -11.064 1.00 93.88 128 ALA A O 1
ATOM 841 N N . PRO A 1 129 ? -3.674 -4.665 -9.837 1.00 94.12 129 PRO A N 1
ATOM 842 C CA . PRO A 1 129 ? -2.535 -4.273 -9.022 1.00 94.12 129 PRO A CA 1
ATOM 843 C C . PRO A 1 129 ? -2.043 -5.433 -8.149 1.00 94.12 129 PRO A C 1
ATOM 845 O O . PRO A 1 129 ? -2.822 -6.238 -7.642 1.00 94.12 129 PRO A O 1
ATOM 848 N N . THR A 1 130 ? -0.725 -5.520 -7.958 1.00 93.06 130 THR A N 1
ATOM 849 C CA . THR A 1 130 ? -0.097 -6.518 -7.071 1.00 93.06 130 THR A CA 1
ATOM 850 C C . THR A 1 130 ? 0.171 -5.981 -5.672 1.00 93.06 130 THR A C 1
ATOM 852 O O . THR A 1 130 ? 0.663 -6.708 -4.813 1.00 93.06 130 THR A O 1
ATOM 855 N N . SER A 1 131 ? -0.082 -4.701 -5.441 1.00 95.31 131 SER A N 1
ATOM 856 C CA . SER A 1 131 ? 0.032 -4.065 -4.137 1.00 95.31 131 SER A CA 1
ATOM 857 C C . SER A 1 131 ? -1.252 -3.308 -3.894 1.00 95.31 131 SER A C 1
ATOM 859 O O . SER A 1 131 ? -1.670 -2.569 -4.773 1.00 95.31 131 SER A O 1
ATOM 861 N N . LEU A 1 132 ? -1.893 -3.546 -2.757 1.00 97.31 132 LEU A N 1
ATOM 862 C CA . LEU A 1 132 ? -3.213 -3.024 -2.443 1.00 97.31 132 LEU A CA 1
ATOM 863 C C . LEU A 1 132 ? -3.131 -2.094 -1.240 1.00 97.31 132 LEU A C 1
ATOM 865 O O . LEU A 1 132 ? -2.449 -2.422 -0.265 1.00 97.31 132 LEU A O 1
ATOM 869 N N . ILE A 1 133 ? -3.861 -0.985 -1.317 1.00 98.38 133 ILE A N 1
ATOM 870 C CA . ILE A 1 133 ? -4.186 -0.123 -0.180 1.00 98.38 133 ILE A CA 1
ATOM 871 C C . ILE A 1 133 ? -5.668 -0.322 0.094 1.00 98.38 133 ILE A C 1
ATOM 873 O O . ILE A 1 133 ? -6.515 0.026 -0.730 1.00 98.38 133 ILE A O 1
ATOM 877 N N . LEU A 1 134 ? -5.967 -0.958 1.220 1.00 98.69 134 LEU A N 1
ATOM 878 C CA . LEU A 1 134 ? -7.323 -1.287 1.621 1.00 98.69 134 LEU A CA 1
ATOM 879 C C . LEU A 1 134 ? -7.652 -0.503 2.885 1.00 98.69 134 LEU A C 1
ATOM 881 O O . LEU A 1 134 ? -7.196 -0.863 3.972 1.00 98.69 134 LEU A O 1
ATOM 885 N N . MET A 1 135 ? -8.451 0.545 2.731 1.00 98.62 135 MET A N 1
ATOM 886 C CA . MET A 1 135 ? -8.841 1.410 3.835 1.00 98.62 135 MET A CA 1
ATOM 887 C C . MET A 1 135 ? -9.973 0.759 4.610 1.00 98.62 135 MET A C 1
ATOM 889 O O . MET A 1 135 ? -10.974 0.327 4.037 1.00 98.62 135 MET A O 1
ATOM 893 N N . ASN A 1 136 ? -9.835 0.665 5.918 1.00 98.38 136 ASN A N 1
ATOM 894 C CA . ASN A 1 136 ? -10.904 0.267 6.802 1.00 98.38 136 ASN A CA 1
ATOM 895 C C . ASN A 1 136 ? -11.896 1.433 6.825 1.00 98.38 136 ASN A C 1
ATOM 897 O O . ASN A 1 136 ? -11.548 2.544 7.206 1.00 98.38 136 ASN A O 1
ATOM 901 N N . ARG A 1 137 ? -13.132 1.234 6.367 1.00 97.62 137 ARG A N 1
ATOM 902 C CA . ARG A 1 137 ? -14.152 2.286 6.225 1.00 97.62 137 ARG A CA 1
ATOM 903 C C . ARG A 1 137 ? -15.436 1.909 6.967 1.00 97.62 137 ARG A C 1
ATOM 905 O O . ARG A 1 137 ? -15.766 0.723 7.076 1.00 97.62 137 ARG A O 1
ATOM 912 N N . PRO A 1 138 ? -16.213 2.881 7.484 1.00 96.31 138 PRO A N 1
ATOM 913 C CA . PRO A 1 138 ? -17.510 2.591 8.080 1.00 96.31 138 PRO A CA 1
ATOM 914 C C . PRO A 1 138 ? -18.466 2.033 7.025 1.00 96.31 138 PRO A C 1
ATOM 916 O O . PRO A 1 138 ? -18.613 2.593 5.939 1.00 96.31 138 PRO A O 1
ATOM 919 N N . LYS A 1 139 ? -19.167 0.954 7.367 1.00 95.12 139 LYS A N 1
ATOM 920 C CA . LYS A 1 139 ? -20.133 0.312 6.477 1.00 95.12 139 LYS A CA 1
ATOM 921 C C . LYS A 1 139 ? -21.533 0.880 6.691 1.00 95.12 139 LYS A C 1
ATOM 923 O O . LYS A 1 139 ? -21.976 1.097 7.824 1.00 95.12 139 LYS A O 1
ATOM 928 N N . ALA A 1 140 ? -22.284 1.058 5.605 1.00 90.50 140 ALA A N 1
ATOM 929 C CA . ALA A 1 140 ? -23.700 1.405 5.693 1.00 90.50 140 ALA A CA 1
ATOM 930 C C . ALA A 1 140 ? -24.476 0.324 6.472 1.00 90.50 140 ALA A C 1
ATOM 932 O O . ALA A 1 140 ? -24.427 -0.858 6.137 1.00 90.50 140 ALA A O 1
ATOM 933 N N . GLY A 1 141 ? -25.209 0.731 7.512 1.00 89.69 141 GLY A N 1
ATOM 934 C CA . GLY A 1 141 ? -25.894 -0.199 8.420 1.00 89.69 141 GLY A CA 1
ATOM 935 C C . GLY A 1 141 ? -25.072 -0.625 9.642 1.00 89.69 141 GLY A C 1
ATOM 936 O O . GLY A 1 141 ? -25.574 -1.397 10.457 1.00 89.69 141 GLY A O 1
ATOM 937 N N . GLY A 1 142 ? -23.864 -0.078 9.812 1.00 92.12 142 GLY A N 1
ATOM 938 C CA . GLY A 1 142 ? -23.012 -0.285 10.980 1.00 92.12 142 GLY A CA 1
ATOM 939 C C . GLY A 1 142 ? -21.896 -1.303 10.747 1.00 92.12 142 GLY A C 1
ATOM 940 O O . GLY A 1 142 ? -21.935 -2.113 9.822 1.00 92.12 142 GLY A O 1
ATOM 941 N N . GLY A 1 143 ? -20.889 -1.257 11.620 1.00 93.19 143 GLY A N 1
ATOM 942 C CA . GLY A 1 143 ? -19.646 -2.007 11.446 1.00 93.19 143 GLY A CA 1
ATOM 943 C C . GLY A 1 143 ? -18.704 -1.347 10.438 1.00 93.19 143 GLY A C 1
ATOM 944 O O . GLY A 1 143 ? -18.894 -0.189 10.060 1.00 93.19 143 GLY A O 1
ATOM 945 N N . ARG A 1 144 ? -17.674 -2.089 10.024 1.00 95.38 144 ARG A N 1
ATOM 946 C CA . ARG A 1 144 ? -16.654 -1.622 9.080 1.00 95.38 144 ARG A CA 1
ATOM 947 C C . ARG A 1 144 ? -16.331 -2.670 8.022 1.00 95.38 144 ARG A C 1
ATOM 949 O O . ARG A 1 144 ? -16.581 -3.862 8.225 1.00 95.38 144 ARG A O 1
ATOM 956 N N . GLU A 1 145 ? -15.791 -2.209 6.907 1.00 97.19 145 GLU A N 1
ATOM 957 C CA . GLU A 1 145 ? -15.316 -3.027 5.796 1.00 97.19 145 GLU A CA 1
ATOM 958 C C . GLU A 1 145 ? -14.054 -2.423 5.186 1.00 97.19 145 GLU A C 1
ATOM 960 O O . GLU A 1 145 ? -13.837 -1.221 5.282 1.00 97.19 145 GLU A O 1
ATOM 965 N N . PHE A 1 146 ? -13.227 -3.251 4.557 1.00 98.38 146 PHE A N 1
ATOM 966 C CA . PHE A 1 146 ? -12.080 -2.779 3.800 1.00 98.38 146 PHE A CA 1
ATOM 967 C C . PHE A 1 146 ? -12.515 -2.380 2.389 1.00 98.38 146 PHE A C 1
ATOM 969 O O . PHE A 1 146 ? -13.150 -3.161 1.678 1.00 98.38 146 PHE A O 1
ATOM 976 N N . VAL A 1 147 ? -12.160 -1.163 1.995 1.00 97.94 147 VAL A N 1
ATOM 977 C CA . VAL A 1 147 ? -12.433 -0.572 0.686 1.00 97.94 147 VAL A CA 1
ATOM 978 C C . VAL A 1 147 ? -11.116 -0.435 -0.064 1.00 97.94 147 VAL A C 1
ATOM 980 O O . VAL A 1 147 ? -10.140 0.077 0.475 1.00 97.94 147 VAL A O 1
ATOM 983 N N . ASP A 1 148 ? -11.084 -0.912 -1.306 1.00 97.88 148 ASP A N 1
ATOM 984 C CA . ASP A 1 148 ? -9.914 -0.776 -2.172 1.00 97.88 148 ASP A CA 1
ATOM 985 C C . ASP A 1 148 ? -9.759 0.679 -2.637 1.00 97.88 148 ASP A C 1
ATOM 987 O O . ASP A 1 148 ? -10.564 1.184 -3.423 1.00 97.88 148 ASP A O 1
ATOM 991 N N . GLU A 1 149 ? -8.708 1.337 -2.154 1.00 98.19 149 GLU A N 1
ATOM 992 C CA . GLU A 1 149 ? -8.307 2.695 -2.532 1.00 98.19 149 GLU A CA 1
ATOM 993 C C . GLU A 1 149 ? -6.913 2.698 -3.176 1.00 98.19 149 GLU A C 1
ATOM 995 O O . GLU A 1 149 ? -6.206 3.705 -3.210 1.00 98.19 149 GLU A O 1
ATOM 1000 N N . THR A 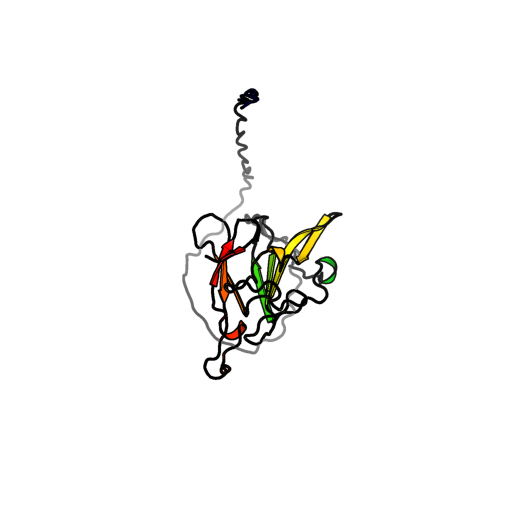1 150 ? -6.494 1.565 -3.742 1.00 97.69 150 THR A N 1
ATOM 1001 C CA . THR A 1 150 ? -5.135 1.377 -4.258 1.00 97.69 150 THR A CA 1
ATOM 1002 C C . THR A 1 150 ? -4.751 2.427 -5.300 1.00 97.69 150 THR A C 1
ATOM 1004 O O . THR A 1 150 ? -3.656 2.980 -5.244 1.00 97.69 150 THR A O 1
ATOM 1007 N N . LEU A 1 151 ? -5.636 2.725 -6.254 1.00 97.25 151 LEU A N 1
ATOM 1008 C CA . LEU A 1 151 ? -5.342 3.714 -7.295 1.00 97.25 151 LEU A CA 1
ATOM 1009 C C . LEU A 1 151 ? -5.478 5.151 -6.789 1.00 97.25 151 LEU A C 1
ATOM 1011 O O . LEU A 1 151 ? -4.654 5.995 -7.136 1.00 97.25 151 LEU A O 1
ATOM 1015 N N . SER A 1 152 ? -6.501 5.432 -5.980 1.00 97.44 152 SER A N 1
ATOM 1016 C CA . SER A 1 152 ? -6.762 6.777 -5.462 1.00 97.44 152 SER A CA 1
ATOM 1017 C C . SER A 1 152 ? -5.722 7.222 -4.438 1.00 97.44 152 SER A C 1
ATOM 1019 O O . SER A 1 152 ? -5.393 8.404 -4.412 1.00 97.44 152 SER A O 1
ATOM 1021 N N . SER A 1 153 ? -5.156 6.291 -3.668 1.00 98.12 153 SER A N 1
ATOM 1022 C CA . SER A 1 153 ? -4.116 6.562 -2.668 1.00 98.12 153 SER A CA 1
ATOM 1023 C C . SER A 1 153 ? -2.806 7.070 -3.264 1.00 98.12 153 SER A C 1
ATOM 1025 O O . SER A 1 153 ? -1.973 7.578 -2.537 1.00 98.12 153 SER A O 1
ATOM 1027 N N . GLY A 1 154 ? -2.540 6.896 -4.562 1.00 97.44 154 GLY A N 1
ATOM 1028 C CA . GLY A 1 154 ? -1.263 7.309 -5.158 1.00 97.44 154 GLY A CA 1
ATOM 1029 C C . GLY A 1 154 ? -0.050 6.434 -4.790 1.00 97.44 154 GLY A C 1
ATOM 1030 O O . GLY A 1 154 ? 1.024 6.620 -5.363 1.00 97.44 154 GLY A O 1
ATOM 1031 N N . TYR A 1 155 ? -0.206 5.417 -3.933 1.00 97.31 155 TYR A N 1
ATOM 1032 C CA . TYR A 1 155 ? 0.885 4.546 -3.463 1.00 97.31 155 TYR A CA 1
ATOM 1033 C C . TYR A 1 155 ? 1.710 3.903 -4.598 1.00 97.31 155 TYR A C 1
ATOM 1035 O O . TYR A 1 155 ? 2.936 3.742 -4.516 1.00 97.31 155 TYR A O 1
ATOM 1043 N N . GLY A 1 156 ? 1.014 3.524 -5.672 1.00 95.44 156 GLY A N 1
ATOM 1044 C CA . GLY A 1 156 ? 1.581 2.856 -6.837 1.00 95.44 156 GLY A CA 1
A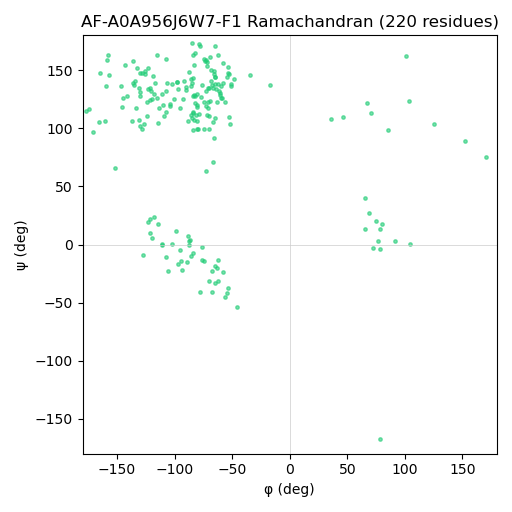TOM 1045 C C . GLY A 1 156 ? 2.120 3.788 -7.925 1.00 95.44 156 GLY A C 1
ATOM 1046 O O . GLY A 1 156 ? 2.595 3.275 -8.933 1.00 95.44 156 GLY A O 1
ATOM 1047 N N . VAL A 1 157 ? 2.051 5.117 -7.783 1.00 95.44 157 VAL A N 1
ATOM 1048 C CA . VAL A 1 157 ? 2.402 6.045 -8.876 1.00 95.44 157 VAL A CA 1
ATOM 1049 C C . VAL A 1 157 ? 3.914 6.019 -9.163 1.00 95.44 157 VAL A C 1
ATOM 1051 O O . VAL A 1 157 ? 4.720 6.259 -8.259 1.00 95.44 157 VAL A O 1
ATOM 1054 N N . PRO A 1 158 ? 4.342 5.733 -10.407 1.00 94.81 158 PRO A N 1
ATOM 1055 C CA . PRO A 1 158 ? 5.754 5.740 -10.780 1.00 94.81 158 PRO A CA 1
ATOM 1056 C C . PRO A 1 158 ? 6.280 7.147 -11.124 1.00 94.81 158 PRO A C 1
ATOM 1058 O O . PRO A 1 158 ? 5.547 8.019 -11.588 1.00 94.81 158 PRO A O 1
ATOM 1061 N N . ARG A 1 159 ? 7.598 7.360 -10.964 1.00 93.31 159 ARG A N 1
ATOM 1062 C CA . ARG A 1 159 ? 8.269 8.652 -11.248 1.00 93.31 159 ARG A CA 1
ATOM 1063 C C . ARG A 1 159 ? 8.308 9.038 -12.727 1.00 93.31 159 ARG A C 1
ATOM 1065 O O . ARG A 1 159 ? 8.497 10.209 -13.041 1.00 93.31 159 ARG A O 1
ATOM 1072 N N . ASP A 1 160 ? 8.190 8.074 -13.631 1.00 94.00 160 ASP A N 1
ATOM 1073 C CA . ASP A 1 160 ? 8.306 8.302 -15.075 1.00 94.00 160 ASP A CA 1
ATOM 1074 C C . ASP A 1 160 ? 6.989 8.725 -15.744 1.00 94.00 160 ASP A C 1
ATOM 1076 O O . ASP A 1 160 ? 6.960 8.924 -16.959 1.00 94.00 160 ASP A O 1
ATOM 1080 N N . GLY A 1 161 ? 5.922 8.913 -14.960 1.00 92.62 161 GLY A N 1
ATOM 1081 C CA . GLY A 1 161 ? 4.634 9.404 -15.446 1.00 92.62 161 GLY A CA 1
ATOM 1082 C C . GLY A 1 161 ? 3.784 8.353 -16.162 1.00 92.62 161 GLY A C 1
ATOM 1083 O O . GLY A 1 161 ? 2.813 8.722 -16.821 1.00 92.62 161 GLY A O 1
ATOM 1084 N N . ASP A 1 162 ? 4.121 7.066 -16.055 1.00 95.50 162 ASP A N 1
ATOM 1085 C CA . ASP A 1 162 ? 3.227 5.981 -16.469 1.00 95.50 162 ASP A CA 1
ATOM 1086 C C . ASP A 1 162 ? 1.909 6.056 -15.676 1.00 95.50 162 ASP A C 1
ATOM 1088 O O . ASP A 1 162 ? 1.895 6.129 -14.448 1.00 95.50 162 ASP A O 1
ATOM 1092 N N . THR A 1 163 ? 0.794 6.088 -16.407 1.00 95.62 163 THR A N 1
ATOM 1093 C CA . THR A 1 163 ? -0.564 6.228 -15.854 1.00 95.62 163 THR A CA 1
ATOM 1094 C C . THR A 1 163 ? -1.397 4.960 -16.010 1.00 95.62 163 THR A C 1
ATOM 1096 O O . THR A 1 163 ? -2.547 4.926 -15.575 1.00 95.62 163 THR A O 1
ATOM 1099 N N . GLU A 1 164 ? -0.836 3.911 -16.612 1.00 97.06 164 GLU A N 1
ATOM 1100 C CA . GLU A 1 164 ? -1.519 2.642 -16.872 1.00 97.06 164 GLU A CA 1
ATOM 1101 C C . GLU A 1 164 ? -1.056 1.535 -15.924 1.00 97.06 164 GLU A C 1
ATOM 1103 O O . GLU A 1 164 ? -1.800 0.576 -15.696 1.00 97.06 164 GLU A O 1
ATOM 1108 N N . ASN A 1 165 ? 0.144 1.672 -15.354 1.00 96.75 165 ASN A N 1
ATOM 1109 C CA . ASN A 1 165 ? 0.733 0.674 -14.474 1.00 96.75 165 ASN A CA 1
ATOM 1110 C C . ASN A 1 165 ? 1.216 1.270 -13.154 1.00 96.75 165 ASN A C 1
ATOM 1112 O O . ASN A 1 165 ? 1.739 2.382 -13.089 1.00 96.75 165 ASN A O 1
ATOM 1116 N N . GLN A 1 166 ? 1.128 0.456 -12.109 1.00 95.12 166 GLN A N 1
ATOM 1117 C CA . GLN A 1 166 ? 1.715 0.745 -10.816 1.00 95.12 166 GLN A CA 1
ATOM 1118 C C . GLN A 1 166 ? 3.182 0.345 -10.784 1.00 95.12 166 GLN A C 1
ATOM 1120 O O . GLN A 1 166 ? 3.577 -0.694 -11.321 1.00 95.12 166 GLN A O 1
ATOM 1125 N N . ARG A 1 167 ? 3.981 1.144 -10.084 1.00 93.94 167 ARG A N 1
ATOM 1126 C CA . ARG A 1 167 ? 5.378 0.848 -9.791 1.00 93.94 167 ARG A CA 1
ATOM 1127 C C . ARG A 1 167 ? 5.533 -0.521 -9.129 1.00 93.94 167 ARG A C 1
ATOM 1129 O O . ARG A 1 167 ? 4.691 -0.960 -8.347 1.00 93.94 167 ARG A O 1
ATOM 1136 N N . SER A 1 168 ? 6.653 -1.174 -9.406 1.00 93.12 168 SER A N 1
ATOM 1137 C CA . SER A 1 168 ? 7.060 -2.367 -8.672 1.00 93.12 168 SER A CA 1
ATOM 1138 C C . SER A 1 168 ? 7.271 -2.011 -7.197 1.00 93.12 168 SER A C 1
ATOM 1140 O O . SER A 1 168 ? 7.911 -1.006 -6.889 1.00 93.12 168 SER A O 1
ATOM 1142 N N . THR A 1 169 ? 6.718 -2.809 -6.285 1.00 92.94 169 THR A N 1
ATOM 1143 C CA . THR A 1 169 ? 6.962 -2.725 -4.838 1.00 92.94 169 THR A CA 1
ATOM 1144 C C . THR A 1 169 ? 6.664 -4.071 -4.179 1.00 92.94 169 THR A C 1
ATOM 1146 O O . THR A 1 169 ? 5.800 -4.824 -4.630 1.00 92.94 169 THR A O 1
ATOM 1149 N N . GLN A 1 170 ? 7.427 -4.415 -3.142 1.00 92.88 170 GLN A N 1
ATOM 1150 C CA . GLN A 1 170 ? 7.366 -5.714 -2.463 1.00 92.88 170 GLN A CA 1
ATOM 1151 C C . GLN A 1 170 ? 7.178 -5.591 -0.947 1.00 92.88 170 GLN A C 1
ATOM 1153 O O . GLN A 1 170 ? 6.982 -6.605 -0.268 1.00 92.88 170 GLN A O 1
ATOM 1158 N N . LEU A 1 171 ? 7.272 -4.380 -0.394 1.00 94.06 171 LEU A N 1
ATOM 1159 C CA . LEU A 1 171 ? 7.003 -4.113 1.016 1.00 94.06 171 LEU A CA 1
ATOM 1160 C C . LEU A 1 171 ? 6.686 -2.640 1.261 1.00 94.06 171 LEU A C 1
ATOM 1162 O O . LEU A 1 171 ? 7.122 -1.770 0.512 1.00 94.06 171 LEU A O 1
ATOM 1166 N N . ALA A 1 172 ? 6.017 -2.378 2.380 1.00 96.62 172 ALA A N 1
ATOM 1167 C CA . ALA A 1 172 ? 5.891 -1.054 2.968 1.00 96.62 172 ALA A CA 1
ATOM 1168 C C . ALA A 1 172 ? 6.248 -1.092 4.459 1.00 96.62 172 ALA A C 1
ATOM 1170 O O . ALA A 1 172 ? 5.994 -2.095 5.136 1.00 96.62 172 ALA A O 1
ATOM 1171 N N . VAL A 1 173 ? 6.822 -0.001 4.955 1.00 97.75 173 VAL A N 1
ATOM 1172 C CA . VAL A 1 173 ? 7.034 0.285 6.378 1.00 97.75 173 VAL A CA 1
ATOM 1173 C C . VAL A 1 173 ? 6.505 1.687 6.639 1.00 97.75 173 VAL A C 1
ATOM 1175 O O . VAL A 1 173 ? 6.842 2.593 5.882 1.00 97.75 173 VAL A O 1
ATOM 1178 N N . ALA A 1 174 ? 5.697 1.837 7.686 1.00 98.44 174 ALA A N 1
ATOM 1179 C CA . ALA A 1 174 ? 5.101 3.112 8.050 1.00 98.44 174 ALA A CA 1
ATOM 1180 C C . ALA A 1 174 ? 5.888 3.818 9.157 1.00 98.44 174 ALA A C 1
ATOM 1182 O O . ALA A 1 174 ? 6.355 3.161 10.095 1.00 98.44 174 ALA A O 1
ATOM 1183 N N . ALA A 1 175 ? 6.037 5.131 9.033 1.00 98.12 175 ALA A N 1
ATOM 1184 C CA . ALA A 1 175 ? 6.600 6.026 10.039 1.00 98.12 175 ALA A CA 1
ATOM 1185 C C . ALA A 1 175 ? 6.247 7.468 9.665 1.00 98.12 175 ALA A C 1
ATOM 1187 O O . ALA A 1 175 ? 6.227 7.769 8.486 1.00 98.12 175 ALA A O 1
ATOM 1188 N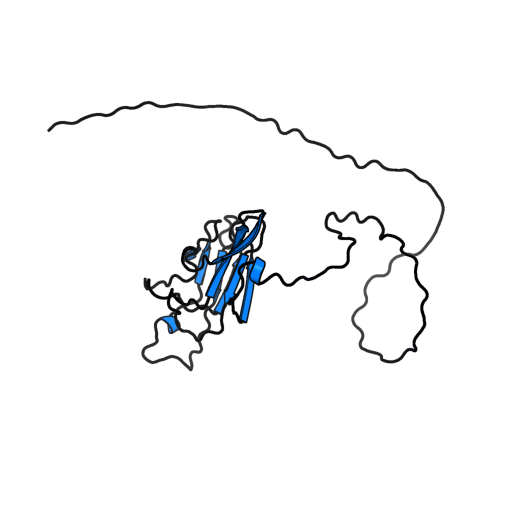 N . ASP A 1 176 ? 6.051 8.337 10.648 1.00 98.50 176 ASP A N 1
ATOM 1189 C CA . ASP A 1 176 ? 6.005 9.791 10.446 1.00 98.50 176 ASP A CA 1
ATOM 1190 C C . ASP A 1 176 ? 7.446 10.288 10.208 1.00 98.50 176 ASP A C 1
ATOM 1192 O O . ASP A 1 176 ? 8.260 10.319 11.143 1.00 98.50 176 ASP A O 1
ATOM 1196 N N . VAL A 1 177 ? 7.832 10.511 8.945 1.00 98.25 177 VAL A N 1
ATOM 1197 C CA . VAL A 1 177 ? 9.228 10.810 8.578 1.00 98.25 177 VAL A CA 1
ATOM 1198 C C . VAL A 1 177 ? 9.531 12.300 8.516 1.00 98.25 177 VAL A C 1
ATOM 1200 O O . VAL A 1 177 ? 10.709 12.666 8.619 1.00 98.25 177 VAL A O 1
ATOM 1203 N N . ASP A 1 178 ? 8.519 13.147 8.350 1.00 97.88 178 ASP A N 1
ATOM 1204 C CA . ASP A 1 178 ? 8.672 14.600 8.269 1.00 97.88 178 ASP A CA 1
ATOM 1205 C C . ASP A 1 178 ? 8.099 15.361 9.483 1.00 97.88 17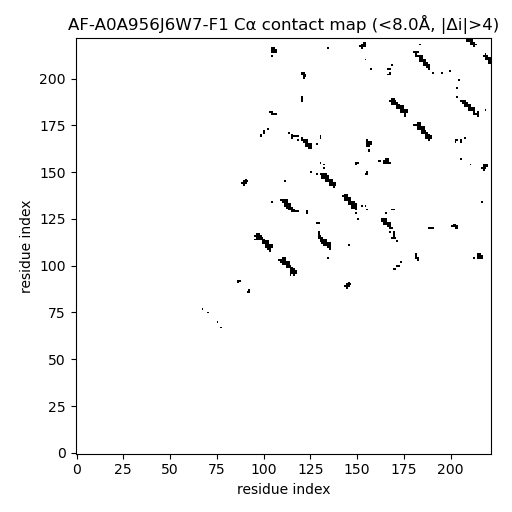8 ASP A C 1
ATOM 1207 O O . ASP A 1 178 ? 8.332 16.569 9.612 1.00 97.88 178 ASP A O 1
ATOM 1211 N N . ASN A 1 179 ? 7.546 14.629 10.457 1.00 97.94 179 ASN A N 1
ATOM 1212 C CA . ASN A 1 179 ? 7.052 15.111 11.743 1.00 97.94 179 ASN A CA 1
ATOM 1213 C C . ASN A 1 179 ? 5.834 16.042 11.588 1.00 97.94 179 ASN A C 1
ATOM 1215 O O . ASN A 1 179 ? 5.734 17.059 12.292 1.00 97.94 179 ASN A O 1
ATOM 1219 N N . ASP A 1 180 ? 4.921 15.724 10.673 1.00 97.75 180 ASP A N 1
ATOM 1220 C CA . ASP A 1 180 ? 3.642 16.421 10.504 1.00 97.75 180 ASP A CA 1
ATOM 1221 C C . ASP A 1 180 ? 2.471 15.760 11.253 1.00 97.75 180 ASP A C 1
ATOM 1223 O O . ASP A 1 180 ? 1.476 16.429 11.559 1.00 97.75 180 ASP A O 1
ATOM 1227 N N . GLY A 1 181 ? 2.668 14.523 11.712 1.00 97.06 181 GLY A N 1
ATOM 1228 C CA . GLY A 1 181 ? 1.750 13.789 12.571 1.00 97.06 181 GLY A CA 1
ATOM 1229 C C . GLY A 1 181 ? 0.949 12.705 11.861 1.00 97.06 181 GLY A C 1
ATOM 1230 O O . GLY A 1 181 ? 0.179 12.023 12.546 1.00 97.06 181 GLY A O 1
ATOM 1231 N N . ASP A 1 182 ? 1.135 12.500 10.557 1.00 97.81 182 ASP A N 1
ATOM 1232 C CA . ASP A 1 182 ? 0.607 11.342 9.847 1.00 97.81 182 ASP A CA 1
ATOM 1233 C C . ASP A 1 182 ? 1.680 10.320 9.465 1.00 97.81 182 ASP A C 1
ATOM 1235 O O . ASP A 1 182 ? 2.886 10.545 9.514 1.00 97.81 182 ASP A O 1
ATOM 1239 N N . LEU A 1 183 ? 1.231 9.088 9.219 1.00 98.38 183 LEU A N 1
ATOM 1240 C CA . LEU A 1 183 ? 2.134 7.98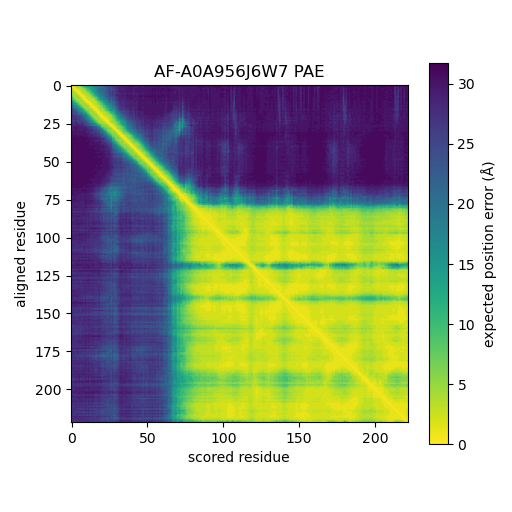9 8.912 1.00 98.38 183 LEU A CA 1
ATOM 1241 C C . LEU A 1 183 ? 2.453 7.968 7.418 1.00 98.38 183 LEU A C 1
ATOM 1243 O O . LEU A 1 183 ? 1.616 7.585 6.598 1.00 98.38 183 LEU A O 1
ATOM 1247 N N . ASP A 1 184 ? 3.704 8.273 7.092 1.00 98.62 184 ASP A N 1
ATOM 1248 C CA . ASP A 1 184 ? 4.281 8.106 5.762 1.00 98.62 184 ASP A CA 1
ATOM 1249 C C . ASP A 1 184 ? 4.655 6.656 5.484 1.00 98.62 184 ASP A C 1
ATOM 1251 O O . ASP A 1 184 ? 4.692 5.798 6.373 1.00 98.62 184 ASP A O 1
ATOM 1255 N N . LEU A 1 185 ? 5.019 6.371 4.232 1.00 98.38 185 LEU A N 1
ATOM 1256 C CA . LEU A 1 185 ? 5.429 5.038 3.809 1.00 98.38 185 LEU A CA 1
ATOM 1257 C C . LEU A 1 185 ? 6.818 5.032 3.177 1.00 98.38 185 LEU A C 1
ATOM 1259 O O . LEU A 1 185 ? 7.049 5.592 2.110 1.00 98.38 185 LEU A O 1
ATOM 1263 N N . PHE A 1 186 ? 7.729 4.239 3.736 1.00 98.12 186 PHE A N 1
ATOM 1264 C CA . PHE A 1 186 ? 8.827 3.687 2.951 1.00 98.12 186 PHE A CA 1
ATOM 1265 C C . PHE A 1 186 ? 8.322 2.473 2.174 1.00 98.12 186 PHE A C 1
ATOM 1267 O O . PHE A 1 186 ? 7.940 1.460 2.762 1.00 98.12 186 PHE A O 1
ATOM 1274 N N . SER A 1 187 ? 8.368 2.534 0.848 1.00 96.00 187 SER A N 1
ATOM 1275 C CA . SER A 1 187 ? 7.951 1.444 -0.030 1.00 96.00 187 SER A CA 1
ATOM 1276 C C . SER A 1 187 ? 9.148 0.877 -0.780 1.00 96.00 187 SER A C 1
ATOM 1278 O O . SER A 1 187 ? 9.847 1.572 -1.524 1.00 96.00 187 SER A O 1
ATOM 1280 N N . GLY A 1 188 ? 9.415 -0.398 -0.510 1.00 94.44 188 GLY A N 1
ATOM 1281 C CA . GLY A 1 188 ? 10.645 -1.080 -0.868 1.00 94.44 188 GLY A CA 1
ATOM 1282 C C . GLY A 1 188 ? 10.524 -1.872 -2.159 1.00 94.44 188 GLY A C 1
ATOM 1283 O O . GLY A 1 188 ? 9.598 -2.665 -2.330 1.00 94.44 188 GLY A O 1
ATOM 1284 N N . THR A 1 189 ? 11.529 -1.712 -3.017 1.00 92.38 189 THR A N 1
ATOM 1285 C CA . THR A 1 189 ? 11.702 -2.513 -4.230 1.00 92.38 189 THR A CA 1
ATOM 1286 C C . THR A 1 189 ? 12.777 -3.571 -4.038 1.00 92.38 189 THR A C 1
ATOM 1288 O O . THR A 1 189 ? 13.838 -3.319 -3.459 1.00 92.38 189 THR A O 1
ATOM 1291 N N . TYR A 1 190 ? 12.513 -4.775 -4.528 1.00 88.06 190 TYR A N 1
ATOM 1292 C CA . TYR A 1 190 ? 13.500 -5.835 -4.630 1.00 88.06 190 TYR A CA 1
ATOM 1293 C C . TYR A 1 190 ? 14.015 -5.927 -6.065 1.00 88.06 190 TYR A C 1
ATOM 1295 O O . TYR A 1 190 ? 13.254 -6.134 -7.007 1.00 88.06 190 TYR A O 1
ATOM 1303 N N . THR A 1 191 ? 15.333 -5.839 -6.231 1.00 85.31 191 THR A N 1
ATOM 1304 C CA . THR A 1 191 ? 15.985 -5.982 -7.535 1.00 85.31 191 THR A CA 1
ATOM 1305 C C . THR A 1 191 ? 17.189 -6.908 -7.428 1.00 85.31 191 THR A C 1
ATOM 1307 O O . THR A 1 191 ? 18.176 -6.585 -6.765 1.00 85.31 191 THR A O 1
ATOM 1310 N N . ASP A 1 192 ? 17.143 -8.037 -8.135 1.00 87.00 192 ASP A N 1
ATOM 1311 C CA . ASP A 1 192 ? 18.313 -8.891 -8.341 1.00 87.00 192 ASP A CA 1
ATOM 1312 C C . ASP A 1 192 ? 19.121 -8.381 -9.543 1.00 87.00 192 ASP A C 1
ATOM 1314 O O . ASP A 1 192 ? 18.724 -8.527 -10.701 1.00 87.00 192 ASP A O 1
ATOM 1318 N N . LYS A 1 193 ? 20.293 -7.800 -9.266 1.00 86.31 193 LYS A N 1
ATOM 1319 C CA . LYS A 1 193 ? 21.188 -7.241 -10.293 1.00 86.31 193 LYS A CA 1
ATOM 1320 C C . LYS A 1 193 ? 21.720 -8.284 -11.279 1.00 86.31 193 LYS A C 1
ATOM 1322 O O . LYS A 1 193 ? 22.166 -7.916 -12.360 1.00 86.31 193 LYS A O 1
ATOM 1327 N N . THR A 1 194 ? 21.691 -9.568 -10.926 1.00 90.81 194 THR A N 1
ATOM 1328 C CA . THR A 1 194 ? 22.132 -10.663 -11.804 1.00 90.81 194 THR A CA 1
ATOM 1329 C C . THR A 1 194 ? 21.047 -11.121 -12.782 1.00 90.81 194 THR A C 1
ATOM 1331 O O . THR A 1 194 ? 21.323 -11.937 -13.662 1.00 90.81 194 THR A O 1
ATOM 1334 N N . LYS A 1 195 ? 19.820 -10.603 -12.638 1.00 88.00 195 LYS A N 1
ATOM 1335 C CA . LYS A 1 195 ? 18.626 -10.965 -13.420 1.00 88.00 195 LYS A CA 1
ATOM 1336 C C . LYS A 1 195 ? 18.022 -9.770 -14.161 1.00 88.00 195 LYS A C 1
ATOM 1338 O O . LYS A 1 195 ? 16.838 -9.786 -14.478 1.00 88.00 195 LYS A O 1
ATOM 1343 N N . LEU A 1 196 ? 18.817 -8.729 -14.395 1.00 90.62 196 LEU A N 1
ATOM 1344 C CA . LEU A 1 196 ? 18.378 -7.549 -15.130 1.00 90.62 196 LEU A CA 1
ATOM 1345 C C . LEU A 1 196 ? 18.328 -7.825 -16.632 1.00 90.62 196 LEU A C 1
ATOM 1347 O O . LEU A 1 196 ? 19.259 -8.412 -17.188 1.00 90.62 196 LEU A O 1
ATOM 1351 N N . ASP A 1 197 ? 17.268 -7.345 -17.277 1.00 91.56 197 ASP A N 1
ATOM 1352 C CA . ASP A 1 197 ? 17.175 -7.337 -18.732 1.00 91.56 197 ASP A CA 1
ATOM 1353 C C . ASP A 1 197 ? 18.103 -6.266 -19.327 1.00 91.56 197 ASP A C 1
ATOM 1355 O O . ASP A 1 197 ? 18.504 -5.307 -18.659 1.00 91.56 197 ASP A O 1
ATOM 1359 N N . ASN A 1 198 ? 18.457 -6.432 -20.604 1.00 92.25 198 ASN A N 1
ATOM 1360 C CA . ASN A 1 198 ? 19.219 -5.445 -21.365 1.00 92.25 198 ASN A CA 1
ATOM 1361 C C . ASN A 1 198 ? 18.520 -5.159 -22.711 1.00 92.25 198 ASN A C 1
ATOM 1363 O O . ASN A 1 198 ? 18.653 -5.970 -23.634 1.00 92.25 198 ASN A O 1
ATOM 1367 N N . PRO A 1 199 ? 17.793 -4.032 -22.848 1.00 91.94 199 PRO A N 1
ATOM 1368 C CA . PRO A 1 199 ? 17.627 -2.965 -21.854 1.00 91.94 199 PRO A CA 1
ATOM 1369 C C . PRO A 1 199 ? 16.740 -3.381 -20.669 1.00 91.94 199 PRO A C 1
ATOM 1371 O O . PRO A 1 199 ? 15.910 -4.277 -20.797 1.00 91.94 199 PRO A O 1
ATOM 1374 N N . GLN A 1 200 ? 16.906 -2.704 -19.530 1.00 93.06 200 GLN A N 1
ATOM 1375 C CA . GLN A 1 200 ? 16.067 -2.919 -18.349 1.00 93.06 200 GLN A CA 1
ATOM 1376 C C . GLN A 1 200 ? 14.614 -2.511 -18.624 1.00 93.06 200 GLN A C 1
ATOM 1378 O O . GLN A 1 200 ? 14.355 -1.521 -19.312 1.00 93.06 200 GLN A O 1
ATOM 1383 N N . THR A 1 201 ? 13.665 -3.245 -18.048 1.00 92.62 201 THR A N 1
ATOM 1384 C CA . THR A 1 201 ? 12.240 -2.884 -18.071 1.00 92.62 201 THR A CA 1
ATOM 1385 C C . THR A 1 201 ? 11.942 -1.721 -17.110 1.00 92.62 201 THR A C 1
ATOM 1387 O O . THR A 1 201 ? 12.703 -1.512 -16.163 1.00 92.62 201 THR A O 1
ATOM 1390 N N . PRO A 1 202 ? 10.822 -0.986 -17.272 1.00 92.81 202 PRO A N 1
ATOM 1391 C CA . PRO A 1 202 ? 10.442 0.076 -16.332 1.00 92.81 202 PRO A CA 1
ATOM 1392 C C . PRO A 1 202 ? 10.366 -0.395 -14.871 1.00 92.81 202 PRO A C 1
ATOM 1394 O O . PRO A 1 202 ? 10.913 0.255 -13.987 1.00 92.81 202 PRO A O 1
ATOM 1397 N N . GLY A 1 203 ? 9.804 -1.583 -14.618 1.00 91.62 203 GLY A N 1
ATOM 1398 C CA . GLY A 1 203 ? 9.755 -2.164 -13.268 1.00 91.62 203 GLY A CA 1
ATOM 1399 C C . GLY A 1 203 ? 11.137 -2.451 -12.670 1.00 91.62 203 GLY A C 1
ATOM 1400 O O . GLY A 1 203 ? 11.333 -2.313 -11.469 1.00 91.62 203 GLY A O 1
ATOM 1401 N N . GLN A 1 204 ? 12.132 -2.778 -13.502 1.00 92.25 204 GLN A N 1
ATOM 1402 C CA . GLN A 1 204 ? 13.523 -2.951 -13.066 1.00 92.25 204 GLN A CA 1
ATOM 1403 C C . GLN A 1 204 ? 14.245 -1.632 -12.764 1.00 92.25 204 GLN A C 1
ATOM 1405 O O . GLN A 1 204 ? 15.333 -1.662 -12.183 1.00 92.25 204 GLN A O 1
ATOM 1410 N N . LEU A 1 205 ? 13.675 -0.502 -13.183 1.00 92.38 205 LEU A N 1
ATOM 1411 C CA . LEU A 1 205 ? 14.179 0.841 -12.908 1.00 92.38 205 LEU A CA 1
ATOM 1412 C C . LEU A 1 205 ? 13.479 1.495 -11.713 1.00 92.38 205 LEU A C 1
ATOM 1414 O O . LEU A 1 205 ? 14.034 2.444 -11.155 1.00 92.38 205 LEU A O 1
ATOM 1418 N N . ASP A 1 206 ? 12.319 0.978 -11.296 1.00 93.38 206 ASP A N 1
ATOM 1419 C CA . ASP A 1 206 ? 11.642 1.425 -10.081 1.00 93.38 206 ASP A CA 1
ATOM 1420 C C . ASP A 1 206 ? 12.554 1.256 -8.864 1.00 93.38 206 ASP A C 1
ATOM 1422 O O . ASP A 1 206 ? 13.296 0.278 -8.722 1.00 93.38 206 ASP A O 1
ATOM 1426 N N . ARG A 1 207 ? 12.524 2.256 -7.983 1.00 92.00 207 ARG A N 1
ATOM 1427 C CA . ARG A 1 207 ? 13.362 2.320 -6.789 1.00 92.00 207 ARG A CA 1
ATOM 1428 C C . ARG A 1 207 ? 12.504 2.248 -5.540 1.00 92.00 207 ARG A C 1
ATOM 1430 O O . ARG A 1 207 ? 11.288 2.438 -5.566 1.00 92.00 207 ARG A O 1
ATOM 1437 N N . SER A 1 208 ? 13.163 1.944 -4.427 1.00 95.06 208 SER A N 1
ATOM 1438 C CA . SER A 1 208 ? 12.552 2.159 -3.125 1.00 95.06 208 SER A CA 1
ATOM 1439 C C . SER A 1 208 ? 12.384 3.657 -2.921 1.00 95.06 208 SER A C 1
ATOM 1441 O O . SER A 1 208 ? 13.313 4.413 -3.202 1.00 95.06 208 SER A O 1
ATOM 1443 N N . GLU A 1 209 ? 11.220 4.059 -2.438 1.00 95.69 209 GLU A N 1
ATOM 1444 C CA . GLU A 1 209 ? 10.837 5.464 -2.297 1.00 95.69 209 GLU A CA 1
ATOM 1445 C C . GLU A 1 209 ? 10.254 5.686 -0.906 1.00 95.69 209 GLU A C 1
ATOM 1447 O O . GLU A 1 209 ? 9.660 4.773 -0.324 1.00 95.69 209 GLU A O 1
ATOM 1452 N N . VAL A 1 210 ? 10.404 6.908 -0.410 1.00 97.75 210 VAL A N 1
ATOM 1453 C CA . VAL A 1 210 ? 9.559 7.443 0.657 1.00 97.75 210 VAL A CA 1
ATOM 1454 C C . VAL A 1 210 ? 8.370 8.117 -0.017 1.00 97.75 210 VAL A C 1
ATOM 1456 O O . VAL A 1 210 ? 8.553 8.851 -0.993 1.00 97.75 210 VAL A O 1
ATOM 1459 N N . LEU A 1 211 ? 7.169 7.829 0.469 1.00 98.12 211 LEU A N 1
ATOM 1460 C CA . LEU A 1 211 ? 5.957 8.518 0.072 1.00 98.12 211 LEU A CA 1
ATOM 1461 C C . LEU A 1 211 ? 5.385 9.259 1.272 1.00 98.12 211 LEU A C 1
ATOM 1463 O O . LEU A 1 211 ? 5.164 8.622 2.300 1.00 98.12 211 LEU A O 1
ATOM 1467 N N . LEU A 1 212 ? 5.154 10.555 1.093 1.00 98.62 212 LEU A N 1
ATOM 1468 C CA . LEU A 1 212 ? 4.539 11.426 2.083 1.00 98.62 212 LEU A CA 1
ATOM 1469 C C . LEU A 1 212 ? 3.029 11.270 2.023 1.00 98.62 212 LEU A C 1
ATOM 1471 O O . LEU A 1 212 ? 2.464 11.340 0.924 1.00 98.62 212 LEU A O 1
ATOM 1475 N N . ASN A 1 213 ? 2.413 11.017 3.165 1.00 98.62 213 ASN A N 1
ATOM 1476 C CA . ASN A 1 213 ? 0.967 10.990 3.317 1.00 98.62 213 ASN A CA 1
ATOM 1477 C C . ASN A 1 213 ? 0.438 12.429 3.501 1.00 98.62 213 ASN A C 1
ATOM 1479 O O . ASN A 1 213 ? 1.210 13.371 3.641 1.00 98.62 213 ASN A O 1
ATOM 1483 N N . ASP A 1 214 ? -0.869 12.629 3.354 1.00 98.25 214 ASP A N 1
ATOM 1484 C CA . ASP A 1 214 ? -1.532 13.916 3.615 1.00 98.25 214 ASP A CA 1
ATOM 1485 C C . ASP A 1 214 ? -2.512 13.843 4.798 1.00 98.25 214 ASP A C 1
ATOM 1487 O O . ASP A 1 214 ? -3.429 14.663 4.928 1.00 98.25 214 ASP A O 1
ATOM 1491 N N . GLY A 1 215 ? -2.355 12.808 5.622 1.00 97.88 215 GLY A N 1
ATOM 1492 C CA . GLY A 1 215 ? -3.235 12.449 6.724 1.00 97.88 215 GLY A CA 1
ATOM 1493 C C . GLY A 1 215 ? -4.534 11.759 6.319 1.00 97.88 215 GLY A C 1
ATOM 1494 O O . GLY A 1 215 ? -5.355 11.494 7.191 1.00 97.88 215 GLY A O 1
ATOM 1495 N N . SER A 1 216 ? -4.766 11.471 5.034 1.00 97.69 216 SER A N 1
ATOM 1496 C CA . SER A 1 216 ? -5.996 10.806 4.573 1.00 97.69 216 SER A CA 1
ATOM 1497 C C . SER A 1 216 ? -5.771 9.487 3.828 1.00 97.69 216 SER A C 1
ATOM 1499 O O . SER A 1 216 ? -6.707 8.925 3.251 1.00 97.69 216 SER A O 1
ATOM 1501 N N . GLY A 1 217 ? -4.537 8.975 3.852 1.00 97.69 217 GLY A N 1
ATOM 1502 C CA . GLY A 1 217 ? -4.121 7.794 3.097 1.00 97.69 217 GLY A CA 1
ATOM 1503 C C . GLY A 1 217 ? -3.822 8.098 1.625 1.00 97.69 217 GLY A C 1
ATOM 1504 O O . GLY A 1 217 ? -3.796 7.180 0.798 1.00 97.69 217 GLY A O 1
ATOM 1505 N N . HIS A 1 218 ? -3.608 9.373 1.282 1.00 98.25 218 HIS A N 1
ATOM 1506 C CA . HIS A 1 218 ? -3.193 9.813 -0.044 1.00 98.25 218 HIS A CA 1
ATOM 1507 C C . HIS A 1 218 ? -1.709 10.186 -0.041 1.00 98.25 218 HIS A C 1
ATOM 1509 O O . HIS A 1 218 ? -1.258 11.097 0.640 1.00 98.25 218 HIS A O 1
ATOM 1515 N N . PHE A 1 219 ? -0.949 9.476 -0.866 1.00 98.31 219 PHE A N 1
ATOM 1516 C CA . PHE A 1 219 ? 0.499 9.510 -0.888 1.00 98.31 219 PHE A CA 1
ATOM 1517 C C . PHE A 1 219 ? 1.043 10.258 -2.102 1.00 98.31 219 PHE A C 1
ATOM 1519 O O . PHE A 1 219 ? 0.613 10.062 -3.245 1.00 98.31 219 PHE A O 1
ATOM 1526 N N . SER A 1 220 ? 2.083 11.045 -1.862 1.00 97.12 220 SER A N 1
ATOM 1527 C CA . SER A 1 220 ? 2.896 11.696 -2.883 1.00 97.12 220 SER A CA 1
ATOM 1528 C C . SER A 1 220 ? 4.362 11.301 -2.734 1.00 97.12 220 SER A C 1
ATOM 1530 O O . SER A 1 220 ? 4.827 10.938 -1.659 1.00 97.12 220 SER A O 1
ATOM 1532 N N . LEU A 1 221 ? 5.116 11.312 -3.831 1.00 94.50 221 LEU A N 1
ATOM 1533 C CA . LEU A 1 221 ? 6.550 11.036 -3.763 1.00 94.50 221 LEU A CA 1
ATOM 1534 C C . LEU A 1 221 ? 7.279 12.230 -3.138 1.00 94.50 221 LEU A C 1
ATOM 1536 O O . LEU A 1 221 ? 7.082 13.355 -3.599 1.00 94.50 221 LEU A O 1
ATOM 1540 N N . ALA A 1 222 ? 8.149 11.953 -2.161 1.00 90.12 222 ALA A N 1
ATOM 1541 C CA . ALA A 1 222 ? 9.070 12.937 -1.591 1.00 90.12 222 ALA A CA 1
ATOM 1542 C C . ALA A 1 222 ? 10.069 13.495 -2.629 1.00 90.12 222 ALA A C 1
ATOM 1544 O O . ALA A 1 222 ? 10.396 12.786 -3.628 1.00 90.12 222 ALA A O 1
#

Radius of gyration: 28.86 Å; Cα contacts (8 Å, |Δi|>4): 286; chains: 1; bounding box: 48×88×82 Å

Sequence (222 aa):
MALRSVARLGLFLSVSCVGLLLVVSGCGSDDSGGSSGSGGSAASGGTAGSAGIGGTAGVGGSAGTGGAPPSCDVYATSAAPSFVRNTAAWGLEGVVGNRISAVDLDGDDYPDLIVHGLSNNTRAPNSAPTSLILMNRPKAGGGREFVDETLSSGYGVPRDGDTENQRSTQLAVAADVDNDGDLDLFSGTYTDKTKLDNPQTPGQLDRSEVLLNDGSGHFSLA

Foldseek 3Di:
DDDDDDDDDDDDDDDDDDDDDDDDDDDDDDDDDDDDDDDDDDDDDDDDDDDDDDDDDDPDDDDPCPQDPDDPPPPDDSDDDDDDDCCVVQVNPPPDAPDWDFDQQQPPPGTWIWGAHDDDLDWDFPVDHRIWTWDWAADDVGDTHTDTCRLVQCQQPFPVRDPGTGAAFGDWDWDPPPPPPGIKIFTAHDADPVPADVVGDRSNVGGGFIWDGPSHSRTDTD

pLDDT: mean 77.45, std 24.52, range [31.02, 98.69]

Mean predicted aligned error: 16.0 Å

Solvent-accessible surface area (backbone atoms only — not comparable to full-atom values): 14833 Å² total; per-residue (Å²): 143,80,89,81,88,81,87,81,84,88,80,90,83,88,84,81,88,83,83,85,81,84,81,82,84,77,83,82,82,83,88,76,87,82,82,90,85,84,89,84,82,90,84,80,89,84,81,92,84,82,93,83,90,89,80,80,92,72,92,74,74,87,75,72,92,70,74,78,76,90,66,91,50,93,80,68,70,91,64,80,89,80,86,77,94,49,50,69,75,31,56,47,69,89,70,73,58,79,44,77,44,78,46,47,39,46,75,79,87,49,60,17,38,42,34,19,28,92,68,70,53,46,50,27,44,69,94,58,60,50,53,44,36,30,41,56,39,82,35,90,95,62,66,57,26,41,41,84,38,35,77,79,17,3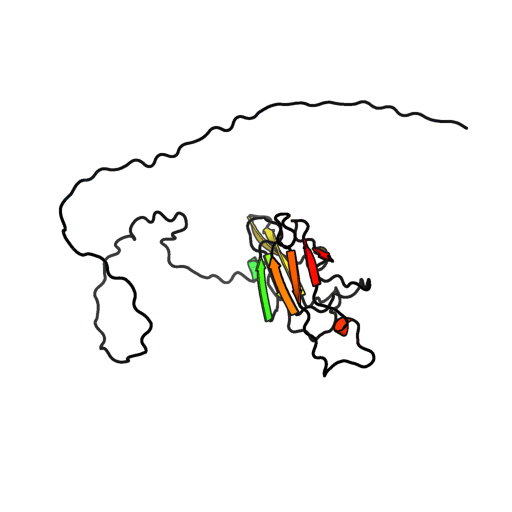4,77,36,65,38,94,86,68,55,84,61,40,26,45,26,56,62,47,73,49,76,45,54,82,85,74,85,82,40,46,16,35,43,36,37,45,66,78,63,82,91,72,63,55,90,75,63,51,72,23,65,65,47,60,60,43,54,28,42,48,73,44,68,45,39,33,43,78,111